Protein AF-A0A966YQ10-F1 (afdb_monomer)

Radius of gyration: 15.79 Å; Cα contacts (8 Å, |Δi|>4): 308; chains: 1; bounding box: 47×27×47 Å

Sequence (190 aa):
MTWVLIVVAAYVVGMFPSAILVARAAGVDITSVGSGNPGAANITRNLGWKRGAWVFVLDAAKGAAAVGAGLTFDGRPLAYFAGAAAVLGHCYPATRGFNGGKGVATGGGAFAVLTPLVFVILVPTWVVISKATKTAALASLVVLCAIPVGVWVTGRKFWEIPVSIGIALLIALRHASNIRRMRSGSELSL

Structure (mmCIF, N/CA/C/O backbone):
data_AF-A0A966YQ10-F1
#
_entry.id   AF-A0A966YQ10-F1
#
loop_
_atom_site.group_PDB
_atom_site.id
_atom_site.type_symbol
_atom_site.label_atom_id
_atom_site.label_alt_id
_atom_site.label_comp_id
_atom_site.label_asym_id
_atom_site.label_entity_id
_atom_site.label_seq_id
_atom_site.pdbx_PDB_ins_code
_atom_site.Cartn_x
_atom_site.Cartn_y
_atom_site.Cartn_z
_atom_site.occupancy
_atom_site.B_iso_or_equiv
_atom_site.auth_seq_id
_atom_site.auth_comp_id
_atom_site.auth_asym_id
_atom_site.auth_atom_id
_atom_site.pdbx_PDB_model_num
ATOM 1 N N . MET A 1 1 ? -26.448 -4.668 6.225 1.00 87.25 1 MET A N 1
ATOM 2 C CA . MET A 1 1 ? -26.368 -4.087 4.863 1.00 87.25 1 MET A CA 1
ATOM 3 C C . MET A 1 1 ? -25.153 -3.171 4.704 1.00 87.25 1 MET A C 1
ATOM 5 O O . MET A 1 1 ? -24.338 -3.427 3.830 1.00 87.25 1 MET A O 1
ATOM 9 N N . THR A 1 2 ? -24.984 -2.159 5.565 1.00 93.69 2 THR A N 1
ATOM 10 C CA . THR A 1 2 ? -23.922 -1.134 5.462 1.00 93.69 2 THR A CA 1
ATOM 11 C C . THR A 1 2 ? -22.509 -1.707 5.366 1.00 93.69 2 THR A C 1
ATOM 13 O O . THR A 1 2 ? -21.769 -1.338 4.464 1.00 93.69 2 THR A O 1
ATOM 16 N N . TRP A 1 3 ? -22.158 -2.669 6.225 1.00 97.19 3 TRP A N 1
ATOM 17 C CA . TRP A 1 3 ? -20.845 -3.324 6.196 1.00 97.19 3 TRP A CA 1
ATOM 18 C C . TRP A 1 3 ? -20.513 -3.930 4.834 1.00 97.19 3 TRP A C 1
ATOM 20 O O . TRP A 1 3 ? -19.452 -3.666 4.280 1.00 97.19 3 TRP A O 1
ATOM 30 N N . VAL A 1 4 ? -21.446 -4.704 4.276 1.00 97.88 4 VAL A N 1
ATOM 31 C CA . VAL A 1 4 ? -21.276 -5.355 2.973 1.00 97.88 4 VAL A CA 1
ATOM 32 C C . VAL A 1 4 ? -21.077 -4.306 1.882 1.00 97.88 4 VAL A C 1
ATOM 34 O O . VAL A 1 4 ? -20.134 -4.413 1.105 1.00 97.88 4 VAL A O 1
ATOM 37 N N . LEU A 1 5 ? -21.909 -3.262 1.862 1.00 98.00 5 LEU A N 1
ATOM 38 C CA . LEU A 1 5 ? -21.815 -2.192 0.868 1.00 98.00 5 LEU A CA 1
ATOM 39 C C . LEU A 1 5 ? -20.467 -1.468 0.930 1.00 98.00 5 LEU A C 1
ATOM 41 O O . LEU A 1 5 ? -19.828 -1.288 -0.103 1.00 98.00 5 LEU A O 1
ATOM 45 N N . ILE A 1 6 ? -20.006 -1.100 2.127 1.00 98.38 6 ILE A N 1
ATOM 46 C CA . ILE A 1 6 ? -18.737 -0.385 2.306 1.00 98.38 6 ILE A CA 1
ATOM 47 C C . ILE A 1 6 ? -17.542 -1.271 1.954 1.00 98.38 6 ILE A C 1
ATOM 49 O O . ILE A 1 6 ? -16.626 -0.813 1.277 1.00 98.38 6 ILE A O 1
ATOM 53 N N . VAL A 1 7 ? -17.552 -2.546 2.347 1.00 98.56 7 VAL A N 1
ATOM 54 C CA . VAL A 1 7 ? -16.475 -3.493 2.019 1.00 98.56 7 VAL A CA 1
ATOM 55 C C . VAL A 1 7 ? -16.404 -3.749 0.511 1.00 98.56 7 VAL A C 1
ATOM 57 O O . VAL A 1 7 ? -15.317 -3.707 -0.068 1.00 98.56 7 VAL A O 1
ATOM 60 N N . VAL A 1 8 ? -17.547 -3.954 -0.151 1.00 98.62 8 VAL A N 1
ATOM 61 C CA . VAL A 1 8 ? -17.606 -4.132 -1.611 1.00 98.62 8 VAL A CA 1
ATOM 62 C C . VAL A 1 8 ? -17.161 -2.858 -2.330 1.00 98.62 8 VAL A C 1
ATOM 64 O O . VAL A 1 8 ? -16.330 -2.926 -3.235 1.00 98.62 8 VAL A O 1
ATOM 67 N N . ALA A 1 9 ? -17.639 -1.687 -1.902 1.00 98.62 9 ALA A N 1
ATOM 68 C CA . ALA A 1 9 ? -17.218 -0.409 -2.466 1.00 98.62 9 ALA A CA 1
ATOM 69 C C . ALA A 1 9 ? -15.710 -0.178 -2.286 1.00 98.62 9 ALA A C 1
ATOM 71 O O . ALA A 1 9 ? -15.033 0.222 -3.230 1.00 98.62 9 ALA A O 1
ATOM 72 N N . ALA A 1 10 ? -15.155 -0.494 -1.114 1.00 98.75 10 ALA A N 1
ATOM 73 C CA . ALA A 1 10 ? -13.725 -0.392 -0.846 1.00 98.75 10 ALA A CA 1
ATOM 74 C C . ALA A 1 10 ? -12.896 -1.312 -1.752 1.00 98.75 10 ALA A C 1
ATOM 76 O O . ALA A 1 10 ? -11.876 -0.880 -2.290 1.00 98.75 10 ALA A O 1
ATOM 77 N N . TYR A 1 11 ? -13.352 -2.548 -1.985 1.00 98.81 11 TYR A N 1
ATOM 78 C CA . TYR A 1 11 ? -12.735 -3.442 -2.964 1.00 98.81 11 TYR A CA 1
ATOM 79 C C . TYR A 1 11 ? -12.750 -2.824 -4.370 1.00 98.81 11 TYR A C 1
ATOM 81 O O . TYR A 1 11 ? -11.701 -2.750 -5.012 1.00 98.81 11 TYR A O 1
ATOM 89 N N . VAL A 1 12 ? -13.896 -2.297 -4.817 1.00 98.69 12 VAL A N 1
ATOM 90 C CA . VAL A 1 12 ? -14.041 -1.626 -6.124 1.00 98.69 12 VAL A CA 1
ATOM 91 C C . VAL A 1 12 ? -13.113 -0.418 -6.257 1.00 98.69 12 VAL A C 1
ATOM 93 O O . VAL A 1 12 ? -12.417 -0.289 -7.264 1.00 98.69 12 VAL A O 1
ATOM 96 N N . VAL A 1 13 ? -13.027 0.426 -5.228 1.00 98.62 13 VAL A N 1
ATOM 97 C CA . VAL A 1 13 ? -12.083 1.553 -5.176 1.00 98.62 13 VAL A CA 1
ATOM 98 C C . VAL A 1 13 ? -10.638 1.053 -5.261 1.00 98.62 13 VAL A C 1
ATOM 100 O O . VAL A 1 13 ? -9.835 1.594 -6.024 1.00 98.62 13 VAL A O 1
ATOM 103 N N . GLY A 1 14 ? -10.306 -0.025 -4.546 1.00 98.50 14 GLY A N 1
ATOM 104 C CA . GLY A 1 14 ? -9.006 -0.691 -4.621 1.00 98.50 14 GLY A CA 1
ATOM 105 C C . GLY A 1 14 ? -8.642 -1.153 -6.035 1.00 98.50 14 GLY A C 1
ATOM 106 O O . GLY A 1 14 ? -7.487 -1.021 -6.450 1.00 98.50 14 GLY A O 1
ATOM 107 N N . MET A 1 15 ? -9.623 -1.624 -6.813 1.00 98.44 15 MET A N 1
ATOM 108 C CA . MET A 1 15 ? -9.417 -2.091 -8.189 1.00 98.44 15 MET A CA 1
ATOM 109 C C . MET A 1 15 ? -9.028 -0.987 -9.179 1.00 98.44 15 MET A C 1
ATOM 111 O O . MET A 1 15 ? -8.561 -1.320 -10.276 1.00 98.44 15 MET A O 1
ATOM 115 N N . PHE A 1 16 ? -9.186 0.294 -8.822 1.00 98.12 16 PHE A N 1
ATOM 116 C CA . PHE A 1 16 ? -8.925 1.417 -9.721 1.00 98.12 16 PHE A CA 1
ATOM 117 C C . PHE A 1 16 ? -7.508 1.337 -10.334 1.00 98.12 16 PHE A C 1
ATOM 119 O O . PHE A 1 16 ? -6.519 1.276 -9.597 1.00 98.12 16 PHE A O 1
ATOM 126 N N . PRO A 1 17 ? -7.351 1.336 -11.668 1.00 97.19 17 PRO A N 1
ATOM 127 C CA . PRO A 1 17 ? -6.089 0.993 -12.328 1.00 97.19 17 PRO A CA 1
ATOM 128 C C . PRO A 1 17 ? -5.155 2.205 -12.541 1.00 97.19 17 PRO A C 1
ATOM 130 O O . PRO A 1 17 ? -4.667 2.435 -13.644 1.00 97.19 17 PRO A O 1
ATOM 133 N N . SER A 1 18 ? -4.869 2.966 -11.481 1.00 97.56 18 SER A N 1
ATOM 134 C CA . SER A 1 18 ? -4.013 4.181 -11.476 1.00 97.56 18 SER A CA 1
ATOM 135 C C . SER A 1 18 ? -2.724 4.056 -12.308 1.00 97.56 18 SER A C 1
ATOM 137 O O . SER A 1 18 ? -2.488 4.871 -13.194 1.00 97.56 18 SER A O 1
ATOM 139 N N . ALA A 1 19 ? -1.901 3.030 -12.063 1.00 97.38 19 ALA A N 1
ATOM 140 C CA . ALA A 1 19 ? -0.630 2.833 -12.764 1.00 97.38 19 ALA A CA 1
ATOM 141 C C . ALA A 1 19 ? -0.815 2.595 -14.270 1.00 97.38 19 ALA A C 1
ATOM 143 O O . ALA A 1 19 ? -0.048 3.113 -15.076 1.00 97.38 19 ALA A O 1
ATOM 144 N N . ILE A 1 20 ? -1.845 1.834 -14.646 1.00 97.50 20 ILE A N 1
ATOM 145 C CA . ILE A 1 20 ? -2.150 1.531 -16.048 1.00 97.50 20 ILE A CA 1
ATOM 146 C C . ILE A 1 20 ? -2.623 2.800 -16.755 1.00 97.50 20 ILE A C 1
ATOM 148 O O . ILE A 1 20 ? -2.166 3.072 -17.858 1.00 97.50 20 ILE A O 1
ATOM 152 N N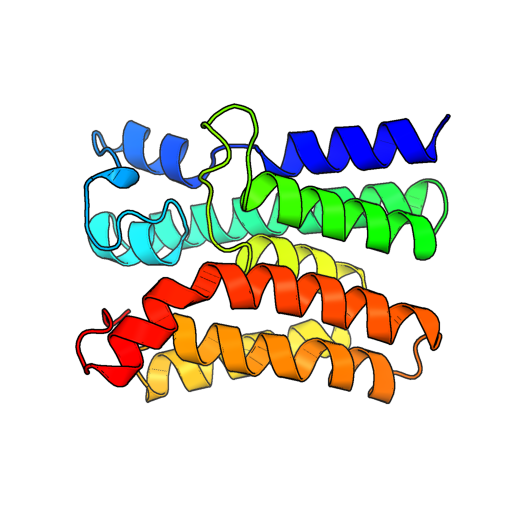 . LEU A 1 21 ? -3.488 3.597 -16.120 1.00 97.75 21 LEU A N 1
ATOM 153 C CA . LEU A 1 21 ? -3.959 4.863 -16.687 1.00 97.75 21 LEU A CA 1
ATOM 154 C C . LEU A 1 21 ? -2.800 5.843 -16.906 1.00 97.75 21 LEU A C 1
ATOM 156 O O . LEU A 1 21 ? -2.652 6.382 -17.999 1.00 97.75 21 LEU A O 1
ATOM 160 N N . VAL A 1 22 ? -1.936 6.014 -15.899 1.00 97.88 22 VAL A N 1
ATOM 161 C CA . VAL A 1 22 ? -0.763 6.897 -15.996 1.00 97.88 22 VAL A CA 1
ATOM 162 C C . VAL A 1 22 ? 0.223 6.418 -17.065 1.00 97.88 22 VAL A C 1
ATOM 164 O O . VAL A 1 22 ? 0.778 7.242 -17.789 1.00 97.88 22 VAL A O 1
ATOM 167 N N . ALA A 1 23 ? 0.440 5.107 -17.193 1.00 97.56 23 ALA A N 1
ATOM 168 C CA . ALA A 1 23 ? 1.343 4.559 -18.200 1.00 97.56 23 ALA A CA 1
ATOM 169 C C . ALA A 1 23 ? 0.781 4.648 -19.622 1.00 97.56 23 ALA A C 1
ATOM 171 O O . ALA A 1 23 ? 1.489 5.080 -20.531 1.00 97.56 23 ALA A O 1
ATOM 172 N N . ARG A 1 24 ? -0.505 4.329 -19.806 1.00 96.81 24 ARG A N 1
ATOM 173 C CA . ARG A 1 24 ? -1.182 4.436 -21.106 1.00 96.81 24 ARG A CA 1
ATOM 174 C C . ARG A 1 24 ? -1.233 5.872 -21.610 1.00 96.81 24 ARG A C 1
ATOM 176 O O . ARG A 1 24 ? -1.028 6.090 -22.796 1.00 96.81 24 ARG A O 1
ATOM 183 N N . ALA A 1 25 ? -1.415 6.849 -20.721 1.00 97.00 25 ALA A N 1
ATOM 184 C CA . ALA A 1 25 ? -1.321 8.267 -21.075 1.00 97.00 25 ALA A CA 1
ATOM 185 C C . ALA A 1 25 ? 0.079 8.674 -21.583 1.00 97.00 25 ALA A C 1
ATOM 187 O O . ALA A 1 25 ? 0.222 9.696 -22.244 1.00 97.00 25 ALA A O 1
ATOM 188 N N . ALA A 1 26 ? 1.110 7.877 -21.287 1.00 96.00 26 ALA A N 1
ATOM 189 C CA . ALA A 1 26 ? 2.463 8.030 -21.814 1.00 96.00 26 ALA A CA 1
ATOM 190 C C . ALA A 1 26 ? 2.775 7.061 -22.976 1.00 96.00 26 ALA A C 1
ATOM 192 O O . ALA A 1 26 ? 3.936 6.933 -23.350 1.00 96.00 26 ALA A O 1
ATOM 193 N N . GLY A 1 27 ? 1.773 6.364 -23.528 1.00 97.00 27 GLY A N 1
ATOM 194 C CA . GLY A 1 27 ? 1.940 5.421 -24.638 1.00 97.00 27 GLY A CA 1
ATOM 195 C C . GLY A 1 27 ? 2.590 4.085 -24.263 1.00 97.00 27 GLY A C 1
ATOM 196 O O . GLY A 1 27 ? 3.046 3.370 -25.148 1.00 97.00 27 GLY A O 1
ATOM 197 N N . VAL A 1 28 ? 2.653 3.736 -22.972 1.00 97.31 28 VAL A N 1
ATOM 198 C CA . VAL A 1 28 ? 3.347 2.532 -22.485 1.00 97.31 28 VAL A CA 1
ATOM 199 C C . VAL A 1 28 ? 2.381 1.577 -21.792 1.00 97.31 28 VAL A C 1
ATOM 201 O O . VAL A 1 28 ? 1.602 1.969 -20.921 1.00 97.31 28 VAL A O 1
ATOM 204 N N . ASP A 1 29 ? 2.479 0.291 -22.121 1.00 97.12 29 ASP A N 1
ATOM 205 C CA . ASP A 1 29 ? 1.903 -0.767 -21.296 1.00 97.12 29 ASP A CA 1
ATOM 206 C C . ASP A 1 29 ? 2.853 -1.090 -20.135 1.00 97.12 29 ASP A C 1
ATOM 208 O O . ASP A 1 29 ? 3.903 -1.704 -20.305 1.00 97.12 29 ASP A O 1
ATOM 212 N N . ILE A 1 30 ? 2.488 -0.676 -18.919 1.00 97.06 30 ILE A N 1
ATOM 213 C CA . ILE A 1 30 ? 3.335 -0.900 -17.738 1.00 97.06 30 ILE A CA 1
ATOM 214 C C . ILE A 1 30 ? 3.494 -2.381 -17.375 1.00 97.06 30 ILE A C 1
ATOM 216 O O . ILE A 1 30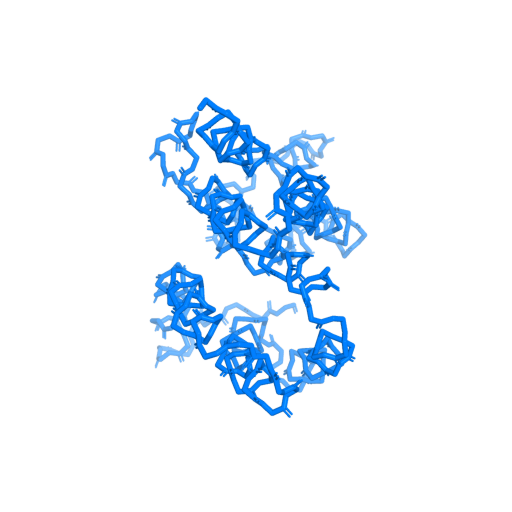 ? 4.404 -2.730 -16.620 1.00 97.06 30 ILE A O 1
ATOM 220 N N . THR A 1 31 ? 2.605 -3.247 -17.865 1.00 96.00 31 THR A N 1
ATOM 221 C CA . THR A 1 31 ? 2.645 -4.682 -17.569 1.00 96.00 31 THR A CA 1
ATOM 222 C C . THR A 1 31 ? 3.641 -5.442 -18.442 1.00 96.00 31 THR A C 1
ATOM 224 O O . THR A 1 31 ? 4.047 -6.538 -18.063 1.00 96.00 31 THR A O 1
ATOM 227 N N . SER A 1 32 ? 4.117 -4.839 -19.539 1.00 96.06 32 SER A N 1
ATOM 228 C CA . SER A 1 32 ? 5.116 -5.431 -20.437 1.00 96.06 32 SER A CA 1
ATOM 229 C C . SER A 1 32 ? 6.550 -4.937 -20.204 1.00 96.06 32 SER A C 1
ATOM 231 O O . SER A 1 32 ? 7.477 -5.462 -20.815 1.00 96.06 32 SER A O 1
ATOM 233 N N . VAL A 1 33 ? 6.765 -3.956 -19.316 1.00 95.69 33 VAL A N 1
ATOM 234 C CA . VAL A 1 33 ? 8.081 -3.323 -19.101 1.00 95.69 33 VAL A CA 1
ATOM 235 C C . VAL A 1 33 ? 8.579 -3.419 -17.658 1.00 95.69 33 VAL A C 1
ATOM 237 O O . VAL A 1 33 ? 7.809 -3.484 -16.690 1.00 95.69 33 VAL A O 1
ATOM 240 N N . GLY A 1 34 ? 9.905 -3.390 -17.496 1.00 92.56 34 GLY A N 1
ATOM 241 C CA . GLY A 1 34 ? 10.580 -3.461 -16.202 1.00 92.56 34 GLY A CA 1
ATOM 242 C C . GLY A 1 34 ? 10.210 -4.723 -15.421 1.00 92.56 34 GLY A C 1
ATOM 243 O O . GLY A 1 34 ? 10.452 -5.841 -15.856 1.00 92.56 34 GLY A O 1
ATOM 244 N N . SER A 1 35 ? 9.611 -4.544 -14.244 1.00 91.88 35 SER A N 1
ATOM 245 C CA . SER A 1 35 ? 9.161 -5.666 -13.405 1.00 91.88 35 SER A CA 1
ATOM 246 C C . SER A 1 35 ? 7.829 -6.295 -13.835 1.00 91.88 35 SER A C 1
ATOM 248 O O . SER A 1 35 ? 7.396 -7.250 -13.191 1.00 91.88 35 SER A O 1
ATOM 250 N N . GLY A 1 36 ? 7.125 -5.703 -14.809 1.00 93.94 36 GLY A N 1
ATOM 251 C CA . GLY A 1 36 ? 5.750 -6.056 -15.194 1.00 93.94 36 GLY A CA 1
ATOM 252 C C . GLY A 1 36 ? 4.678 -5.731 -14.141 1.00 93.94 36 GLY A C 1
ATOM 253 O O . GLY A 1 36 ? 3.485 -5.898 -14.377 1.00 93.94 36 GLY A O 1
ATOM 254 N N . ASN A 1 37 ? 5.066 -5.247 -12.955 1.00 95.50 37 ASN A N 1
ATOM 255 C CA . ASN A 1 37 ? 4.127 -4.933 -11.883 1.00 95.50 37 ASN A CA 1
ATOM 256 C C . ASN A 1 37 ? 3.491 -3.542 -12.085 1.00 95.50 37 ASN A C 1
ATOM 258 O O . ASN A 1 37 ? 4.228 -2.550 -12.117 1.00 95.50 37 ASN A O 1
ATOM 262 N N . PRO A 1 38 ? 2.150 -3.410 -12.085 1.00 95.38 38 PRO A N 1
ATOM 263 C CA . PRO A 1 38 ? 1.462 -2.132 -12.271 1.00 95.38 38 PRO A CA 1
ATOM 264 C C . PRO A 1 38 ? 1.434 -1.319 -10.965 1.00 95.38 38 PRO A C 1
ATOM 266 O O . PRO A 1 38 ? 0.389 -1.136 -10.349 1.00 95.38 38 PRO A O 1
ATOM 269 N N . GLY A 1 39 ? 2.598 -0.856 -10.507 1.00 94.75 39 GLY A N 1
ATOM 270 C CA . GLY A 1 39 ? 2.727 -0.056 -9.286 1.00 94.75 39 GLY A CA 1
ATOM 271 C C . GLY A 1 39 ? 3.755 1.062 -9.415 1.00 94.75 39 GLY A C 1
ATOM 272 O O . GLY A 1 39 ? 4.592 1.049 -10.320 1.00 94.75 39 GLY A O 1
ATOM 273 N N . ALA A 1 40 ? 3.716 2.001 -8.468 1.00 95.81 40 ALA A N 1
ATOM 274 C CA . ALA A 1 40 ? 4.520 3.226 -8.474 1.00 95.81 40 ALA A CA 1
ATOM 275 C C . ALA A 1 40 ? 6.013 2.997 -8.756 1.00 95.81 40 ALA A C 1
ATOM 277 O O . ALA A 1 40 ? 6.589 3.685 -9.588 1.00 95.81 40 ALA A O 1
ATOM 278 N N . ALA A 1 41 ? 6.635 1.985 -8.144 1.00 94.25 41 ALA A N 1
ATOM 279 C CA . ALA A 1 41 ? 8.057 1.717 -8.353 1.00 94.25 41 ALA A CA 1
ATOM 280 C C . ALA A 1 41 ? 8.394 1.285 -9.796 1.00 94.25 41 ALA A C 1
ATOM 282 O O . ALA A 1 41 ? 9.489 1.563 -10.271 1.00 94.25 41 ALA A O 1
ATOM 283 N N . ASN A 1 42 ? 7.494 0.593 -10.507 1.00 96.25 42 ASN A N 1
ATOM 284 C CA . ASN A 1 42 ? 7.726 0.254 -11.918 1.00 96.25 42 ASN A CA 1
ATOM 285 C C . ASN A 1 42 ? 7.531 1.487 -12.809 1.00 96.25 42 ASN A C 1
ATOM 287 O O . ASN A 1 42 ? 8.288 1.697 -13.751 1.00 96.25 42 ASN A O 1
ATOM 291 N N . ILE A 1 43 ? 6.553 2.330 -12.467 1.00 97.62 43 ILE A N 1
ATOM 292 C CA . ILE A 1 43 ? 6.298 3.603 -13.149 1.00 97.62 43 ILE A CA 1
ATOM 293 C C . ILE A 1 43 ? 7.494 4.545 -12.987 1.00 97.62 43 ILE A C 1
ATOM 295 O O . ILE A 1 43 ? 7.933 5.117 -13.974 1.00 97.62 43 ILE A O 1
ATOM 299 N N . THR A 1 44 ? 8.063 4.668 -11.783 1.00 95.81 44 THR A N 1
ATOM 300 C CA . THR A 1 44 ? 9.261 5.485 -11.535 1.00 95.81 44 THR A CA 1
ATOM 301 C C . THR A 1 44 ? 10.416 5.073 -12.442 1.00 95.81 44 THR A C 1
ATOM 303 O O . THR A 1 44 ? 11.002 5.935 -13.090 1.00 95.81 44 THR A O 1
ATOM 306 N N . ARG A 1 45 ? 10.697 3.765 -12.528 1.00 94.12 45 ARG A N 1
ATOM 307 C CA . ARG A 1 45 ? 11.805 3.224 -13.330 1.00 94.12 45 ARG A CA 1
ATOM 308 C C . ARG A 1 45 ? 11.645 3.475 -14.826 1.00 94.12 45 ARG A C 1
ATOM 310 O O . ARG A 1 45 ? 12.619 3.793 -15.489 1.00 94.12 45 ARG A O 1
ATOM 317 N N . ASN A 1 46 ? 10.431 3.317 -15.354 1.00 96.69 46 ASN A N 1
ATOM 318 C CA . ASN A 1 46 ? 10.206 3.343 -16.804 1.00 96.69 46 ASN A CA 1
ATOM 319 C C . ASN A 1 46 ? 9.729 4.705 -17.323 1.00 96.69 46 ASN A C 1
ATOM 321 O O . ASN A 1 46 ? 9.985 5.047 -18.469 1.00 96.69 46 ASN A O 1
ATOM 325 N N . LEU A 1 47 ? 9.014 5.479 -16.504 1.00 96.88 47 LEU A N 1
ATOM 326 C CA . LEU A 1 47 ? 8.315 6.700 -16.923 1.00 96.88 47 LEU A CA 1
ATOM 327 C C . LEU A 1 47 ? 8.681 7.934 -16.080 1.00 96.88 47 LEU A C 1
ATOM 329 O O . LEU A 1 47 ? 8.112 9.012 -16.294 1.00 96.88 47 LEU A O 1
ATOM 333 N N . GLY A 1 48 ? 9.615 7.792 -15.136 1.00 96.62 48 GLY A N 1
ATOM 334 C CA . GLY A 1 48 ? 10.159 8.871 -14.316 1.00 96.62 48 GLY A CA 1
ATOM 335 C C . GLY A 1 48 ? 9.454 9.081 -12.972 1.00 96.62 48 GLY A C 1
ATOM 336 O O . GLY A 1 48 ? 8.275 8.767 -12.774 1.00 96.62 48 GLY A O 1
ATOM 337 N N . TRP A 1 49 ? 10.192 9.673 -12.029 1.00 94.88 49 TRP A N 1
ATOM 338 C CA . TRP A 1 49 ? 9.787 9.800 -10.624 1.00 94.88 49 TRP A CA 1
ATOM 339 C C . TRP A 1 49 ? 8.497 10.598 -10.407 1.00 94.88 49 TRP A C 1
ATOM 341 O O . TRP A 1 49 ? 7.715 10.242 -9.531 1.00 94.88 49 TRP A O 1
ATOM 351 N N . LYS A 1 50 ? 8.228 11.633 -11.219 1.00 97.19 50 LYS A N 1
ATOM 352 C CA . LYS A 1 50 ? 7.007 12.451 -11.096 1.00 97.19 50 LYS A CA 1
ATOM 353 C C . LYS A 1 50 ? 5.747 11.610 -11.313 1.00 97.19 50 LYS A C 1
ATOM 355 O O . LYS A 1 50 ? 4.805 11.684 -10.531 1.00 97.19 50 LYS A O 1
ATOM 360 N N . ARG A 1 51 ? 5.741 10.766 -12.352 1.00 97.69 51 ARG A N 1
ATOM 361 C CA . ARG A 1 51 ? 4.622 9.853 -12.640 1.00 97.69 51 ARG A CA 1
ATOM 362 C C . ARG A 1 51 ? 4.515 8.758 -11.583 1.00 97.69 51 ARG A C 1
ATOM 364 O O . ARG A 1 51 ? 3.411 8.414 -11.172 1.00 97.69 51 ARG A O 1
ATOM 371 N N . GLY A 1 52 ? 5.652 8.254 -11.104 1.00 97.12 52 GLY A N 1
ATOM 372 C CA . GLY A 1 52 ? 5.687 7.295 -10.003 1.00 97.12 52 GLY A CA 1
ATOM 373 C C . GLY A 1 52 ? 5.069 7.849 -8.719 1.00 97.12 52 GLY A C 1
ATOM 374 O O . GLY A 1 52 ? 4.258 7.170 -8.092 1.00 97.12 52 GLY A O 1
ATOM 375 N N . ALA A 1 53 ? 5.379 9.102 -8.375 1.00 96.44 53 ALA A N 1
ATOM 376 C CA . ALA A 1 53 ? 4.799 9.802 -7.233 1.00 96.44 53 ALA A CA 1
ATOM 377 C C . ALA A 1 53 ? 3.278 9.972 -7.374 1.00 96.44 53 ALA A C 1
ATOM 379 O O . ALA A 1 53 ? 2.548 9.671 -6.434 1.00 96.44 53 ALA A O 1
ATOM 380 N N . TRP A 1 54 ? 2.783 10.355 -8.556 1.00 97.44 54 TRP A N 1
ATOM 381 C CA . TRP A 1 54 ? 1.339 10.424 -8.812 1.00 97.44 54 TRP A CA 1
ATOM 382 C C . TRP A 1 54 ? 0.639 9.082 -8.607 1.00 97.44 54 TRP A C 1
ATOM 384 O O . TRP A 1 54 ? -0.375 9.014 -7.917 1.00 97.44 54 TRP A O 1
ATOM 394 N N . VAL A 1 55 ? 1.196 7.998 -9.151 1.00 98.06 55 VAL A N 1
ATOM 395 C CA . VAL A 1 55 ? 0.637 6.651 -8.959 1.00 98.06 55 VAL A CA 1
ATOM 396 C C . VAL A 1 55 ? 0.655 6.254 -7.486 1.00 98.06 55 VAL A C 1
ATOM 398 O O . VAL A 1 55 ? -0.333 5.710 -7.001 1.00 98.06 55 VAL A O 1
ATOM 401 N N . PHE A 1 56 ? 1.732 6.567 -6.762 1.00 97.19 56 PHE A N 1
ATOM 402 C CA . PHE A 1 56 ? 1.827 6.311 -5.326 1.00 97.19 56 PHE A CA 1
ATOM 403 C C . PHE A 1 56 ? 0.728 7.039 -4.543 1.00 97.19 56 PHE A C 1
ATOM 405 O O . PHE A 1 56 ? 0.038 6.409 -3.745 1.00 97.19 56 PHE A O 1
ATOM 412 N N . VAL A 1 57 ? 0.530 8.335 -4.804 1.00 97.94 57 VAL A N 1
ATOM 413 C CA . VAL A 1 57 ? -0.509 9.147 -4.151 1.00 97.94 57 VAL A CA 1
ATOM 414 C C . VAL A 1 57 ? -1.899 8.603 -4.466 1.00 97.94 57 VAL A C 1
ATOM 416 O O . VAL A 1 57 ? -2.690 8.403 -3.550 1.00 97.94 57 VAL A O 1
ATOM 419 N N . LEU A 1 58 ? -2.190 8.293 -5.732 1.00 98.25 58 LEU A N 1
ATOM 420 C CA . LEU A 1 58 ? -3.479 7.724 -6.132 1.00 98.25 58 LEU A CA 1
ATOM 421 C C . LEU A 1 58 ? -3.725 6.350 -5.496 1.00 98.25 58 LEU A C 1
ATOM 423 O O . LEU A 1 58 ? -4.842 6.051 -5.085 1.00 98.25 58 LEU A O 1
ATOM 427 N N . ASP A 1 59 ? -2.702 5.502 -5.401 1.00 98.50 59 ASP A N 1
ATOM 428 C CA . ASP A 1 59 ? -2.816 4.195 -4.752 1.00 98.50 59 ASP A CA 1
ATOM 429 C C . ASP A 1 59 ? -3.026 4.306 -3.244 1.00 98.50 59 ASP A C 1
ATOM 431 O O . ASP A 1 59 ? -3.839 3.556 -2.697 1.00 98.50 59 ASP A O 1
ATOM 435 N N . ALA A 1 60 ? -2.333 5.236 -2.585 1.00 98.50 60 ALA A N 1
ATOM 436 C CA . ALA A 1 60 ? -2.518 5.530 -1.169 1.00 98.50 60 ALA A CA 1
ATOM 437 C C . ALA A 1 60 ? -3.906 6.119 -0.891 1.00 98.50 60 ALA A C 1
ATOM 439 O O . ALA A 1 60 ? -4.576 5.688 0.047 1.00 98.50 60 ALA A O 1
ATOM 440 N N . ALA A 1 61 ? -4.383 7.025 -1.748 1.00 98.62 61 ALA A N 1
ATOM 441 C CA . ALA A 1 61 ? -5.697 7.645 -1.621 1.00 98.62 61 ALA A CA 1
ATOM 442 C C . ALA A 1 61 ? -6.833 6.612 -1.596 1.00 98.62 61 ALA A C 1
ATOM 444 O O . ALA A 1 61 ? -7.766 6.769 -0.820 1.00 98.62 61 ALA A O 1
ATOM 445 N N . LYS A 1 62 ? -6.737 5.513 -2.359 1.00 98.50 62 LYS A N 1
ATOM 446 C CA . LYS A 1 62 ? -7.729 4.417 -2.320 1.00 98.50 62 LYS A CA 1
ATOM 447 C C . LYS A 1 62 ? -7.850 3.797 -0.932 1.00 98.50 62 LYS A C 1
ATOM 449 O O . LYS A 1 62 ? -8.953 3.599 -0.436 1.00 98.50 62 LYS A O 1
ATOM 454 N N . GLY A 1 63 ? -6.709 3.486 -0.314 1.00 98.69 63 GLY A N 1
ATOM 455 C CA . GLY A 1 63 ? -6.669 2.883 1.016 1.00 98.69 63 GLY A CA 1
ATOM 456 C C . GLY A 1 63 ? -7.148 3.852 2.090 1.00 98.69 63 GLY A C 1
ATOM 457 O O . GLY A 1 63 ? -7.960 3.481 2.933 1.00 98.69 63 GLY A O 1
ATOM 458 N N . ALA A 1 64 ? -6.704 5.108 2.010 1.00 98.75 64 ALA A N 1
ATOM 459 C CA . ALA A 1 64 ? -7.142 6.168 2.911 1.00 98.75 64 ALA A CA 1
ATOM 460 C C . ALA A 1 64 ? -8.656 6.417 2.805 1.00 98.75 64 ALA A C 1
ATOM 462 O O . ALA A 1 64 ? -9.333 6.482 3.826 1.00 98.75 64 ALA A O 1
ATOM 463 N N . ALA A 1 65 ? -9.201 6.488 1.586 1.00 98.69 65 ALA A N 1
ATOM 464 C CA . ALA A 1 65 ? -10.629 6.677 1.346 1.00 98.69 65 ALA A CA 1
ATOM 465 C C . ALA A 1 65 ? -11.462 5.496 1.865 1.00 98.69 65 ALA A C 1
ATOM 467 O O . ALA A 1 65 ? -12.484 5.711 2.510 1.00 98.69 65 ALA A O 1
ATOM 468 N N . ALA A 1 66 ? -11.013 4.256 1.643 1.00 98.69 66 ALA A N 1
ATOM 469 C CA . ALA A 1 66 ? -11.694 3.066 2.147 1.00 98.69 66 ALA A CA 1
ATOM 470 C C . ALA A 1 66 ? -11.749 3.030 3.682 1.00 98.69 66 ALA A C 1
ATOM 472 O O . ALA A 1 66 ? -12.813 2.822 4.264 1.00 98.69 66 ALA A O 1
ATOM 473 N N . VAL A 1 67 ? -10.614 3.279 4.342 1.00 98.62 67 VAL A N 1
ATOM 474 C CA . VAL A 1 67 ? -10.552 3.368 5.808 1.00 98.62 67 VAL A CA 1
ATOM 475 C C . VAL A 1 67 ? -11.399 4.530 6.317 1.00 98.62 67 VAL A C 1
ATOM 477 O O . VAL A 1 67 ? -12.156 4.348 7.266 1.00 98.62 67 VAL A O 1
ATOM 480 N N . GLY A 1 68 ? -11.298 5.704 5.689 1.00 98.56 68 GLY A N 1
ATOM 481 C CA . GLY A 1 68 ? -12.075 6.888 6.048 1.00 98.56 68 GLY A CA 1
ATOM 482 C C . GLY A 1 68 ? -13.575 6.616 6.003 1.00 98.56 68 GLY A C 1
ATOM 483 O O . GLY A 1 68 ? -14.263 6.871 6.984 1.00 98.56 68 GLY A O 1
ATOM 484 N N . ALA A 1 69 ? -14.059 5.990 4.927 1.00 98.31 69 ALA A N 1
ATOM 485 C CA . ALA A 1 69 ? -15.452 5.569 4.825 1.00 98.31 69 ALA A CA 1
ATOM 486 C C . ALA A 1 69 ? -15.839 4.616 5.966 1.00 98.31 69 ALA A C 1
ATOM 488 O O . ALA A 1 69 ? -16.838 4.842 6.645 1.00 98.31 69 ALA A O 1
ATOM 489 N N . GLY A 1 70 ? -15.036 3.585 6.241 1.00 98.44 70 GLY A N 1
ATOM 490 C CA . GLY A 1 70 ? -15.335 2.666 7.339 1.00 98.44 70 GLY A CA 1
ATOM 491 C C . GLY A 1 70 ? -15.381 3.353 8.709 1.00 98.44 70 GLY A C 1
ATOM 492 O O . GLY A 1 70 ? -16.291 3.074 9.488 1.00 98.44 70 GLY A O 1
ATOM 493 N N . LEU A 1 71 ? -14.475 4.305 8.968 1.00 98.38 71 LEU A N 1
ATOM 494 C CA . LEU A 1 71 ? -14.483 5.112 10.192 1.00 98.38 71 LEU A CA 1
ATOM 495 C C . LEU A 1 71 ? -15.756 5.953 10.315 1.00 98.38 71 LEU A C 1
ATOM 497 O O . LEU A 1 71 ? -16.319 6.020 11.404 1.00 98.38 71 LEU A O 1
ATOM 501 N N . THR A 1 72 ? -16.207 6.566 9.220 1.00 98.06 72 THR A N 1
ATOM 502 C CA . THR A 1 72 ? -17.419 7.393 9.197 1.00 98.06 72 THR A CA 1
ATOM 503 C C . THR A 1 72 ? -18.687 6.580 9.458 1.00 98.06 72 THR A C 1
ATOM 505 O O . THR A 1 72 ? -19.578 7.072 10.142 1.00 98.06 72 THR A O 1
ATOM 508 N N . PHE A 1 73 ? -18.784 5.356 8.928 1.00 97.56 73 PHE A N 1
ATOM 509 C CA . PHE A 1 73 ? -20.025 4.575 8.996 1.00 97.56 73 PHE A CA 1
ATOM 510 C C . PHE A 1 73 ? -20.152 3.669 10.225 1.00 97.56 73 PHE A C 1
ATOM 512 O O . PHE A 1 73 ? -21.273 3.475 10.684 1.00 97.56 73 PHE A O 1
ATOM 519 N N . ASP A 1 74 ? -19.060 3.089 10.738 1.00 96.81 74 ASP A N 1
ATOM 520 C CA . ASP A 1 74 ? -19.123 2.194 11.912 1.00 96.81 74 ASP A CA 1
ATOM 521 C C . ASP A 1 74 ? -17.798 2.106 12.700 1.00 96.81 74 ASP A C 1
ATOM 523 O O . ASP A 1 74 ? -17.494 1.139 13.403 1.00 96.81 74 ASP A O 1
ATOM 527 N N . GLY A 1 75 ? -16.944 3.122 12.562 1.00 97.25 75 GLY A N 1
ATOM 528 C CA . GLY A 1 75 ? -15.691 3.211 13.299 1.00 97.25 75 GLY A CA 1
ATOM 529 C C . GLY A 1 75 ? -14.617 2.204 12.866 1.00 97.25 75 GLY A C 1
ATOM 530 O O . GLY A 1 75 ? -14.517 1.771 11.716 1.00 97.25 75 GLY A O 1
ATOM 531 N N . ARG A 1 76 ? -13.714 1.885 13.804 1.00 97.50 76 ARG A N 1
ATOM 532 C CA . ARG A 1 76 ? -12.465 1.159 13.505 1.00 97.50 76 ARG A CA 1
ATOM 533 C C . ARG A 1 76 ? -12.678 -0.247 12.934 1.00 97.50 76 ARG A C 1
ATOM 535 O O . ARG A 1 76 ? -11.950 -0.567 11.999 1.00 97.50 76 ARG A O 1
ATOM 542 N N . PRO A 1 77 ? -13.605 -1.091 13.434 1.00 97.69 77 PRO A N 1
ATOM 543 C CA . PRO A 1 77 ? -13.789 -2.433 12.885 1.00 97.69 77 PRO A CA 1
ATOM 544 C C . PRO A 1 77 ? -14.059 -2.400 11.380 1.00 97.69 77 PRO A C 1
ATOM 546 O O . PRO A 1 77 ? -13.269 -2.943 10.608 1.00 97.69 77 PRO A O 1
ATOM 549 N N . LEU A 1 78 ? -15.084 -1.662 10.945 1.00 98.38 78 LEU A N 1
ATOM 550 C CA . LEU A 1 78 ? -15.401 -1.524 9.526 1.00 98.38 78 LEU A CA 1
ATOM 551 C C . LEU A 1 78 ? -14.256 -0.874 8.736 1.00 98.38 78 LEU A C 1
ATOM 553 O O . LEU A 1 78 ? -13.976 -1.297 7.618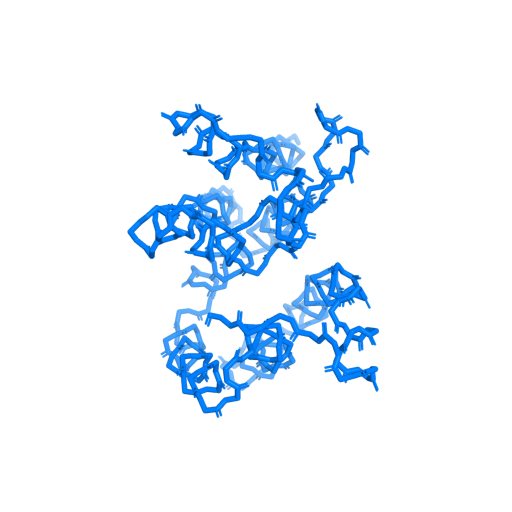 1.00 98.38 78 LEU A O 1
ATOM 557 N N . ALA A 1 79 ? -13.545 0.096 9.317 1.00 98.56 79 ALA A N 1
ATOM 558 C CA . ALA A 1 79 ? -12.379 0.715 8.688 1.00 98.56 79 ALA A CA 1
ATOM 559 C C . ALA A 1 79 ? -11.256 -0.286 8.371 1.00 98.56 79 ALA A C 1
ATOM 561 O O . ALA A 1 79 ? -10.676 -0.236 7.287 1.00 98.56 79 ALA A O 1
ATOM 562 N N . TYR A 1 80 ? -10.977 -1.229 9.275 1.00 98.38 80 TYR A N 1
ATOM 563 C CA . TYR A 1 80 ? -10.002 -2.295 9.041 1.00 98.38 80 TYR A CA 1
ATOM 564 C C . TYR A 1 80 ? -10.445 -3.245 7.921 1.00 98.38 80 TYR A C 1
ATOM 566 O O . TYR A 1 80 ? -9.645 -3.556 7.036 1.00 98.38 80 TYR A O 1
ATOM 574 N N . PHE A 1 81 ? -11.716 -3.662 7.908 1.00 98.19 81 PHE A N 1
ATOM 575 C CA . PHE A 1 81 ? -12.256 -4.511 6.838 1.00 98.19 81 PHE A CA 1
ATOM 576 C C . PHE A 1 81 ? -12.276 -3.795 5.482 1.00 98.19 81 PHE A C 1
ATOM 578 O O . PHE A 1 81 ? -11.892 -4.384 4.472 1.00 98.19 81 PHE A O 1
ATOM 585 N N . ALA A 1 82 ? -12.652 -2.516 5.449 1.00 98.75 82 ALA A N 1
ATOM 586 C CA . ALA A 1 82 ? -12.624 -1.698 4.240 1.00 98.75 82 ALA A CA 1
ATOM 587 C C . ALA A 1 82 ? -11.187 -1.491 3.729 1.00 98.75 82 ALA A C 1
ATOM 589 O O . ALA A 1 82 ? -10.919 -1.671 2.542 1.00 98.75 82 ALA A O 1
ATOM 590 N N . GLY A 1 83 ? -10.234 -1.190 4.617 1.00 98.69 83 GLY A N 1
ATOM 591 C CA . GLY A 1 83 ? -8.816 -1.086 4.267 1.00 98.69 83 GLY A CA 1
ATOM 592 C C . GLY A 1 83 ? -8.259 -2.392 3.692 1.00 98.69 83 GLY A C 1
ATOM 593 O O . GLY A 1 83 ? -7.616 -2.379 2.640 1.00 98.69 83 GLY A O 1
ATOM 594 N N . ALA A 1 84 ? -8.563 -3.530 4.324 1.00 98.62 84 ALA A N 1
ATOM 595 C CA . ALA A 1 84 ? -8.189 -4.850 3.819 1.00 98.62 84 ALA A CA 1
ATOM 596 C C . ALA A 1 84 ? -8.803 -5.130 2.437 1.00 98.62 84 ALA A C 1
ATOM 598 O O . ALA A 1 84 ? -8.101 -5.589 1.537 1.00 98.62 84 ALA A O 1
ATOM 599 N N . ALA A 1 85 ? -10.080 -4.794 2.239 1.00 98.75 85 ALA A N 1
ATOM 600 C CA . ALA A 1 85 ? -10.769 -4.953 0.962 1.00 98.75 85 ALA A CA 1
ATOM 601 C C . ALA A 1 85 ? -10.155 -4.086 -0.147 1.00 98.75 85 ALA A C 1
ATOM 603 O O . ALA A 1 85 ? -9.953 -4.573 -1.257 1.00 98.75 85 ALA A O 1
ATOM 604 N N . ALA A 1 86 ? -9.776 -2.839 0.147 1.00 98.88 86 ALA A N 1
ATOM 605 C CA . ALA A 1 86 ? -9.095 -1.971 -0.812 1.00 98.88 86 ALA A CA 1
ATOM 606 C C . ALA A 1 86 ? -7.707 -2.503 -1.202 1.00 98.88 86 ALA A C 1
ATOM 608 O O . ALA A 1 86 ? -7.354 -2.510 -2.384 1.00 98.88 86 ALA A O 1
ATOM 609 N N . VAL A 1 87 ? -6.927 -3.002 -0.235 1.00 98.81 87 VAL A N 1
ATOM 610 C CA . VAL A 1 87 ? -5.641 -3.666 -0.518 1.00 98.81 87 VAL A CA 1
ATOM 611 C C . VAL A 1 87 ? -5.863 -4.922 -1.361 1.00 98.81 87 VAL A C 1
ATOM 613 O O . 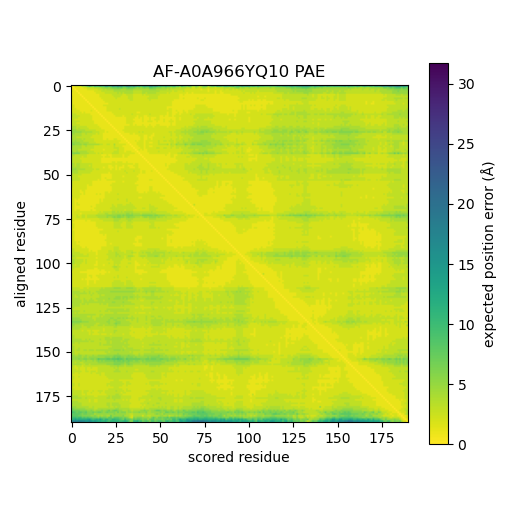VAL A 1 87 ? -5.148 -5.133 -2.342 1.00 98.81 87 VAL A O 1
ATOM 616 N N . LEU A 1 88 ? -6.880 -5.724 -1.039 1.00 98.75 88 LEU A N 1
ATOM 617 C CA . LEU A 1 88 ? -7.240 -6.909 -1.810 1.00 98.75 88 LEU A CA 1
ATOM 618 C C . LEU A 1 88 ? -7.637 -6.546 -3.246 1.00 98.75 88 LEU A C 1
ATOM 620 O O . LEU A 1 88 ? -7.132 -7.169 -4.172 1.00 98.75 88 LEU A O 1
ATOM 624 N N . GLY A 1 89 ? -8.451 -5.510 -3.450 1.00 98.62 89 GLY A N 1
ATOM 625 C CA . GLY A 1 89 ? -8.835 -5.018 -4.778 1.00 98.62 89 GLY A CA 1
ATOM 626 C C . GLY A 1 89 ? -7.657 -4.484 -5.586 1.00 98.62 89 GLY A C 1
ATOM 627 O O . GLY A 1 89 ? -7.581 -4.708 -6.793 1.00 98.62 89 GLY A O 1
ATOM 628 N N . HIS A 1 90 ? -6.687 -3.843 -4.933 1.00 98.62 90 HIS A N 1
ATOM 629 C CA . HIS A 1 90 ? -5.457 -3.402 -5.590 1.00 98.62 90 HIS A CA 1
ATOM 630 C C . HIS A 1 90 ? -4.579 -4.585 -6.032 1.00 98.62 90 HIS A C 1
ATOM 632 O O . HIS A 1 90 ? -4.009 -4.558 -7.128 1.00 98.62 90 HIS A O 1
ATOM 638 N N . CYS A 1 91 ? -4.448 -5.608 -5.183 1.00 98.38 91 CYS A N 1
ATOM 639 C CA . CYS A 1 91 ? -3.599 -6.778 -5.422 1.00 98.38 91 CYS A CA 1
ATOM 640 C C . CYS A 1 91 ? -4.228 -7.793 -6.386 1.00 98.38 91 CYS A C 1
ATOM 642 O O . CYS A 1 91 ? -3.534 -8.333 -7.247 1.00 98.38 91 CYS A O 1
ATOM 644 N N . TYR A 1 92 ? -5.533 -8.018 -6.245 1.00 98.12 92 TYR A N 1
ATOM 645 C CA . TYR A 1 92 ? -6.336 -9.010 -6.960 1.00 98.12 92 TYR A CA 1
ATOM 646 C C . TYR A 1 92 ? -7.612 -8.367 -7.532 1.00 98.12 92 TYR A C 1
ATOM 648 O O . TYR A 1 92 ? -8.723 -8.669 -7.098 1.00 98.12 92 TYR A O 1
ATOM 656 N N . PRO A 1 93 ? -7.473 -7.454 -8.502 1.00 98.06 93 PRO A N 1
ATOM 657 C CA . PRO A 1 93 ? -8.589 -6.805 -9.179 1.00 98.06 93 PRO A CA 1
ATOM 658 C C . PRO A 1 93 ? -9.352 -7.781 -10.083 1.00 98.06 93 PRO A C 1
ATOM 660 O O . PRO A 1 93 ? -8.788 -8.301 -11.048 1.00 98.06 93 PRO A O 1
ATOM 663 N N . ALA A 1 94 ? -10.649 -7.972 -9.837 1.00 98.06 94 ALA A N 1
ATOM 664 C CA . ALA A 1 94 ? -11.504 -8.831 -10.662 1.00 98.06 94 ALA A CA 1
ATOM 665 C C . ALA A 1 94 ? -11.517 -8.406 -12.142 1.00 98.06 94 ALA A C 1
ATOM 667 O O . ALA A 1 94 ? -11.484 -9.244 -13.038 1.00 98.06 94 ALA A O 1
ATOM 668 N N . THR A 1 95 ? -11.450 -7.099 -12.413 1.00 95.75 95 THR A N 1
ATOM 669 C CA . THR A 1 95 ? -11.440 -6.530 -13.774 1.00 95.75 95 THR A CA 1
ATOM 670 C C . THR A 1 95 ? -10.177 -6.832 -14.585 1.00 95.75 95 THR A C 1
ATOM 672 O O . THR A 1 95 ? -10.118 -6.503 -15.766 1.00 95.75 95 THR A O 1
ATOM 675 N N . ARG A 1 96 ? -9.140 -7.411 -13.967 1.00 94.81 96 ARG A N 1
ATOM 676 C CA . ARG A 1 96 ? -7.835 -7.678 -14.596 1.00 94.81 96 ARG A CA 1
ATOM 677 C C . ARG A 1 96 ? -7.345 -9.096 -14.295 1.00 94.81 96 ARG A C 1
ATOM 679 O O . ARG A 1 96 ? -6.163 -9.303 -14.030 1.00 94.81 96 ARG A O 1
ATOM 686 N N . GLY A 1 97 ? -8.272 -10.057 -14.258 1.00 95.88 97 GLY A N 1
ATOM 687 C CA . GLY A 1 97 ? -7.955 -11.471 -14.023 1.00 95.88 97 GLY A CA 1
ATOM 688 C C . GLY A 1 97 ? -7.245 -11.715 -12.690 1.00 95.88 97 GLY A C 1
ATOM 689 O O . GLY A 1 97 ? -6.372 -12.572 -12.606 1.00 95.88 97 GLY A O 1
ATOM 690 N N . PHE A 1 98 ? -7.561 -10.910 -11.668 1.00 96.81 98 PHE A N 1
ATOM 691 C CA . PHE A 1 98 ? -6.943 -10.961 -10.341 1.00 96.81 98 PHE A CA 1
ATOM 692 C C . PHE A 1 98 ? -5.421 -10.746 -10.338 1.00 96.81 98 PHE A C 1
ATOM 694 O O . PHE A 1 98 ? -4.738 -11.135 -9.392 1.00 96.81 98 PHE A O 1
ATOM 701 N N . ASN A 1 99 ? -4.874 -10.071 -11.354 1.00 95.31 99 ASN A N 1
ATOM 702 C CA . ASN A 1 99 ? -3.455 -9.738 -11.413 1.00 95.31 99 ASN A CA 1
ATOM 703 C C . ASN A 1 99 ? -3.227 -8.224 -11.299 1.00 95.31 99 ASN A C 1
ATOM 705 O O . ASN A 1 99 ? -3.257 -7.475 -12.277 1.00 95.31 99 ASN A O 1
ATOM 709 N N . GLY A 1 100 ? -3.040 -7.761 -10.063 1.00 96.69 100 GLY A N 1
ATOM 710 C CA . GLY A 1 100 ? -2.841 -6.356 -9.730 1.00 96.69 100 GLY A CA 1
ATOM 711 C C . GLY A 1 100 ? -1.452 -6.045 -9.185 1.00 96.69 100 GLY A C 1
ATOM 712 O O . GLY A 1 100 ? -0.480 -6.771 -9.406 1.00 96.69 100 GLY A O 1
ATOM 713 N N . GLY A 1 101 ? -1.363 -4.928 -8.462 1.00 96.94 101 GLY A N 1
ATOM 714 C CA . GLY A 1 101 ? -0.120 -4.485 -7.841 1.00 96.94 101 GLY A CA 1
ATOM 715 C C . GLY A 1 101 ? 0.223 -5.274 -6.573 1.00 96.94 101 GLY A C 1
ATOM 716 O O . GLY A 1 101 ? -0.270 -6.379 -6.331 1.00 96.94 101 GLY A O 1
ATOM 717 N N . LYS A 1 102 ? 1.101 -4.700 -5.743 1.00 97.50 102 LYS A N 1
ATOM 718 C CA . LYS A 1 102 ? 1.555 -5.337 -4.492 1.00 97.50 102 LYS A CA 1
ATOM 719 C C . LYS A 1 102 ? 0.872 -4.807 -3.245 1.00 97.50 102 LYS A C 1
ATOM 721 O O . LYS A 1 102 ? 0.980 -5.442 -2.212 1.00 97.50 102 LYS A O 1
ATOM 726 N N . GLY A 1 103 ? 0.201 -3.658 -3.323 1.00 97.50 103 GLY A N 1
ATOM 727 C CA . GLY A 1 103 ? -0.604 -3.132 -2.220 1.00 97.50 103 GLY A CA 1
ATOM 728 C C . GLY A 1 103 ? 0.150 -2.298 -1.187 1.00 97.50 103 GLY A C 1
ATOM 729 O O . GLY A 1 103 ? -0.481 -1.836 -0.248 1.00 97.50 103 GLY A O 1
ATOM 730 N N . VAL A 1 104 ? 1.455 -2.038 -1.351 1.00 97.75 104 VAL A N 1
ATOM 731 C CA . VAL A 1 104 ? 2.236 -1.234 -0.383 1.00 97.75 104 VAL A CA 1
ATOM 732 C C . VAL A 1 104 ? 1.669 0.175 -0.228 1.00 97.75 104 VAL A C 1
ATOM 734 O O . VAL A 1 104 ? 1.438 0.610 0.891 1.00 97.75 104 VAL A O 1
ATOM 737 N N . ALA A 1 105 ? 1.432 0.890 -1.332 1.00 97.94 105 ALA A N 1
ATOM 738 C CA . ALA A 1 105 ? 0.927 2.263 -1.277 1.00 97.94 105 ALA A CA 1
ATOM 739 C C . ALA A 1 105 ? -0.507 2.310 -0.729 1.00 97.94 105 ALA A C 1
ATOM 741 O O . ALA A 1 105 ? -0.789 3.094 0.169 1.00 97.94 105 ALA A O 1
ATOM 742 N N . THR A 1 106 ? -1.386 1.413 -1.187 1.00 98.62 106 THR A N 1
ATOM 743 C CA . THR A 1 106 ? -2.764 1.294 -0.683 1.00 98.62 106 THR A CA 1
ATOM 744 C C . THR A 1 106 ? -2.811 0.928 0.800 1.00 98.62 106 THR A C 1
ATOM 746 O O . THR A 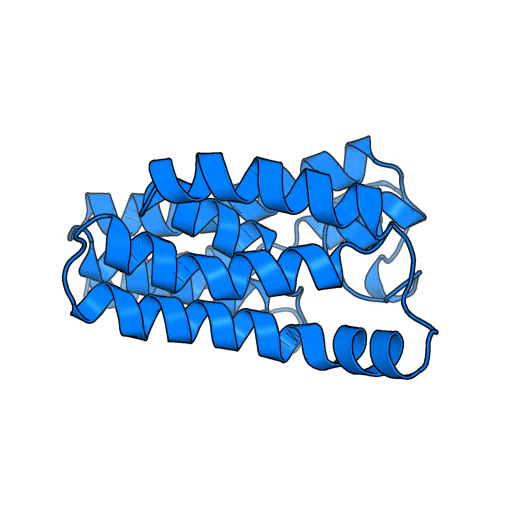1 106 ? -3.531 1.571 1.557 1.00 98.62 106 THR A O 1
ATOM 749 N N . GLY A 1 107 ? -1.994 -0.027 1.247 1.00 98.25 107 GLY A N 1
ATOM 750 C CA . GLY A 1 107 ? -1.843 -0.350 2.666 1.00 98.25 107 GLY A CA 1
ATOM 751 C C . GLY A 1 107 ? -1.275 0.828 3.458 1.00 98.25 107 GLY A C 1
ATOM 752 O O . GLY A 1 107 ? -1.806 1.173 4.506 1.00 98.25 107 GLY A O 1
ATOM 753 N N . GLY A 1 108 ? -0.259 1.509 2.925 1.00 97.75 108 GLY A N 1
ATOM 754 C CA . GLY A 1 108 ? 0.308 2.720 3.518 1.00 97.75 108 GLY A CA 1
ATOM 755 C C . GLY A 1 108 ? -0.741 3.811 3.727 1.00 97.75 108 GLY A C 1
ATOM 756 O O . GLY A 1 108 ? -0.841 4.343 4.825 1.00 97.75 108 GLY A O 1
ATOM 757 N N . GLY A 1 109 ? -1.578 4.086 2.725 1.00 98.38 109 GLY A N 1
ATOM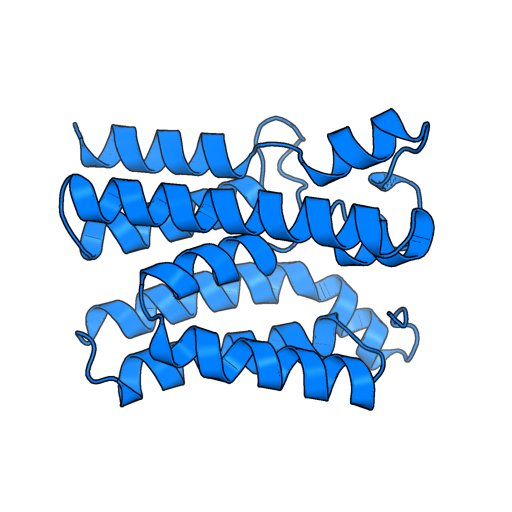 758 C CA . GLY A 1 109 ? -2.688 5.033 2.850 1.00 98.38 109 GLY A CA 1
ATOM 759 C C . GLY A 1 109 ? -3.741 4.607 3.876 1.00 98.38 109 GLY A C 1
ATOM 760 O O . GLY A 1 109 ? -4.225 5.441 4.636 1.00 98.38 109 GLY A O 1
ATOM 761 N N . ALA A 1 110 ? -4.050 3.309 3.965 1.00 98.56 110 ALA A N 1
ATOM 762 C CA . ALA A 1 110 ? -4.937 2.783 5.003 1.00 98.56 110 ALA A CA 1
ATOM 763 C C . ALA A 1 110 ? -4.359 3.011 6.416 1.00 98.56 110 ALA A C 1
ATOM 765 O O . ALA A 1 110 ? -5.038 3.550 7.292 1.00 98.56 110 ALA A O 1
ATOM 766 N N . PHE A 1 111 ? -3.085 2.670 6.636 1.00 97.88 111 PHE A N 1
ATOM 767 C CA . PHE A 1 111 ? -2.422 2.847 7.933 1.00 97.88 111 PHE A CA 1
ATOM 768 C C . PHE A 1 111 ? -2.090 4.304 8.270 1.00 97.88 111 PHE A C 1
ATOM 770 O O . PHE A 1 111 ? -2.020 4.638 9.452 1.00 97.88 111 PHE A O 1
ATOM 777 N N . ALA A 1 112 ? -1.973 5.186 7.274 1.00 98.00 112 ALA A N 1
ATOM 778 C CA . ALA A 1 112 ? -1.890 6.628 7.495 1.00 98.00 112 ALA A CA 1
ATOM 779 C C . ALA A 1 112 ? -3.127 7.157 8.232 1.00 98.00 112 ALA A C 1
ATOM 781 O O . ALA A 1 112 ? -3.003 8.015 9.101 1.00 98.00 112 ALA A O 1
ATOM 782 N N . VAL A 1 113 ? -4.306 6.605 7.933 1.00 98.19 113 VAL A N 1
ATOM 783 C CA . VAL A 1 113 ? -5.565 6.983 8.586 1.00 98.19 113 VAL A CA 1
ATOM 784 C C . VAL A 1 113 ? -5.788 6.191 9.883 1.00 98.19 113 VAL A C 1
ATOM 786 O O . VAL A 1 113 ? -6.170 6.767 10.900 1.00 98.19 113 VAL A O 1
ATOM 789 N N . LEU A 1 114 ? -5.519 4.878 9.898 1.00 97.44 114 LEU A N 1
ATOM 790 C CA . LEU A 1 114 ? -5.747 4.035 11.086 1.00 97.44 114 LEU A CA 1
ATOM 791 C C . LEU A 1 114 ? -4.795 4.350 12.246 1.00 97.44 114 LEU A C 1
ATOM 793 O O . LEU A 1 114 ? -5.206 4.296 13.413 1.00 97.44 114 LEU A O 1
ATOM 797 N N . THR A 1 115 ? -3.528 4.622 11.928 1.00 95.81 115 THR A N 1
ATOM 798 C CA . THR A 1 115 ? -2.416 4.771 12.876 1.00 95.81 115 THR A CA 1
ATOM 799 C C . THR A 1 115 ? -1.411 5.831 12.385 1.00 95.81 115 THR A C 1
ATOM 801 O O . THR A 1 115 ? -0.273 5.492 12.046 1.00 95.81 115 THR A O 1
ATOM 804 N N . PRO A 1 116 ? -1.789 7.123 12.364 1.00 96.06 116 PRO A N 1
ATOM 805 C CA . PRO A 1 116 ? -0.985 8.189 11.756 1.00 96.06 116 PRO A CA 1
ATOM 806 C C . PRO A 1 116 ? 0.420 8.319 12.357 1.00 96.06 116 PRO A C 1
ATOM 808 O O . PRO A 1 116 ? 1.384 8.491 11.619 1.00 96.06 116 PRO A O 1
ATOM 811 N N . LEU A 1 117 ? 0.564 8.157 13.679 1.00 95.25 117 LEU A N 1
ATOM 812 C CA . LEU A 1 117 ? 1.871 8.203 14.349 1.00 95.25 117 LEU A CA 1
ATOM 813 C C . LEU A 1 117 ? 2.828 7.119 13.832 1.00 95.25 117 LEU A C 1
ATOM 815 O O . LEU A 1 117 ? 3.984 7.404 13.537 1.00 95.25 117 LEU A O 1
ATOM 819 N N . VAL A 1 118 ? 2.333 5.889 13.664 1.00 94.69 118 VAL A N 1
ATOM 820 C CA . VAL A 1 118 ? 3.124 4.777 13.112 1.00 94.69 118 VAL A CA 1
ATOM 821 C C . VAL A 1 118 ? 3.518 5.093 11.672 1.00 94.69 118 VAL A C 1
ATOM 823 O O . VAL A 1 118 ? 4.675 4.938 11.298 1.00 94.69 118 VAL A O 1
ATOM 826 N N . PHE A 1 119 ? 2.581 5.593 10.866 1.00 95.00 119 PHE A N 1
ATOM 827 C CA . PHE A 1 119 ? 2.842 5.940 9.471 1.00 95.00 119 PHE A CA 1
ATOM 828 C C . PHE A 1 119 ? 3.923 7.022 9.317 1.00 95.00 119 PHE A C 1
ATOM 830 O O . PHE A 1 119 ? 4.834 6.857 8.506 1.00 95.00 119 PHE A O 1
ATOM 837 N N . VAL A 1 120 ? 3.867 8.088 10.123 1.00 95.50 120 VAL A N 1
ATOM 838 C CA . VAL A 1 120 ? 4.860 9.178 10.107 1.00 95.50 120 VAL A CA 1
ATOM 839 C C . VAL A 1 120 ? 6.265 8.684 10.455 1.00 95.50 120 VAL A C 1
ATOM 841 O O . VAL A 1 120 ? 7.231 9.240 9.948 1.00 95.50 120 VAL A O 1
ATOM 844 N N . ILE A 1 121 ? 6.394 7.623 11.255 1.00 96.06 121 ILE A N 1
ATOM 845 C CA . ILE A 1 121 ? 7.687 6.989 11.553 1.00 96.06 121 ILE A CA 1
ATOM 846 C C . ILE A 1 121 ? 8.123 6.078 10.399 1.00 96.06 121 ILE A C 1
ATOM 848 O O . ILE A 1 121 ? 9.266 6.139 9.945 1.00 96.06 121 ILE A O 1
ATOM 852 N N . LEU A 1 122 ? 7.212 5.246 9.888 1.00 95.75 122 LEU A N 1
ATOM 853 C CA . LEU A 1 122 ? 7.548 4.228 8.894 1.00 95.75 122 LEU A CA 1
ATOM 854 C C . LEU A 1 122 ? 7.834 4.794 7.501 1.00 95.75 122 LEU A C 1
ATOM 856 O O . LEU A 1 122 ? 8.608 4.189 6.763 1.00 95.75 122 LEU A O 1
ATOM 860 N N . VAL A 1 123 ? 7.266 5.941 7.119 1.00 94.88 123 VAL A N 1
ATOM 861 C CA . VAL A 1 123 ? 7.573 6.571 5.823 1.00 94.88 123 VAL A CA 1
ATOM 862 C C . VAL A 1 123 ? 9.051 6.985 5.730 1.00 94.88 123 VAL A C 1
ATOM 864 O O . VAL A 1 123 ? 9.721 6.533 4.798 1.00 94.88 123 VAL A O 1
ATOM 867 N N . PRO A 1 124 ? 9.616 7.763 6.675 1.00 96.31 124 PRO A N 1
ATOM 868 C CA . PRO A 1 124 ? 11.052 8.014 6.742 1.00 96.31 124 PRO A CA 1
ATOM 869 C C . PRO A 1 124 ? 11.880 6.731 6.781 1.00 96.31 124 PRO A C 1
ATOM 871 O O . PRO A 1 124 ? 12.842 6.622 6.023 1.00 96.31 124 PRO A O 1
ATOM 874 N N . THR A 1 125 ? 11.494 5.731 7.584 1.00 96.44 125 THR A N 1
ATOM 875 C CA . THR A 1 125 ? 12.186 4.431 7.618 1.00 96.44 125 THR A CA 1
ATOM 876 C C . THR A 1 125 ? 12.225 3.780 6.235 1.00 96.44 125 THR A C 1
ATOM 878 O O . THR A 1 125 ? 13.284 3.341 5.786 1.00 96.44 125 THR A O 1
ATOM 881 N N . TRP A 1 126 ? 11.102 3.773 5.511 1.00 96.62 126 TRP A N 1
ATOM 882 C CA . TRP A 1 126 ? 11.041 3.259 4.145 1.00 96.62 126 TRP A CA 1
ATOM 883 C C . TRP A 1 126 ? 11.966 4.041 3.204 1.00 96.62 126 TRP A C 1
ATOM 885 O O . TRP A 1 126 ? 12.692 3.437 2.413 1.00 96.62 126 TRP A O 1
ATOM 895 N N . VAL A 1 127 ? 11.987 5.376 3.292 1.00 94.25 127 VAL A N 1
ATOM 896 C CA . VAL A 1 127 ? 12.857 6.234 2.466 1.00 94.25 127 VAL A CA 1
ATOM 897 C C . VAL A 1 127 ? 14.334 5.962 2.753 1.00 94.25 127 VAL A C 1
ATOM 899 O O . VAL A 1 127 ? 15.117 5.806 1.818 1.00 94.25 127 VAL A O 1
ATOM 902 N N . VAL A 1 128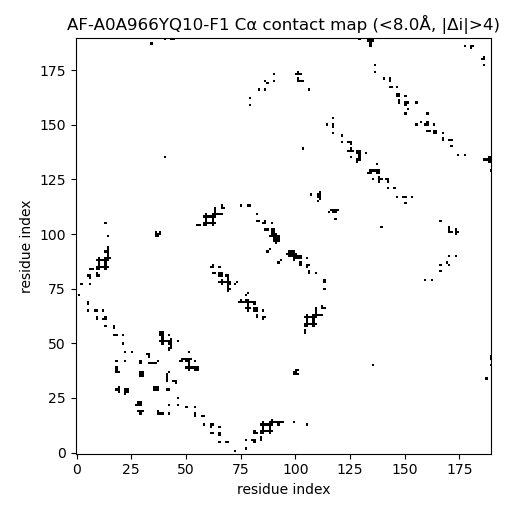 ? 14.721 5.871 4.025 1.00 97.31 128 VAL A N 1
ATOM 903 C CA . VAL A 1 128 ? 16.106 5.600 4.433 1.00 97.31 128 VAL A CA 1
ATOM 904 C C . VAL A 1 128 ? 16.554 4.235 3.918 1.00 97.31 128 VAL A C 1
ATOM 906 O O . VAL A 1 128 ? 17.576 4.150 3.239 1.00 97.31 128 VAL A O 1
ATOM 909 N N . ILE A 1 129 ? 15.768 3.180 4.153 1.00 96.88 129 ILE A N 1
ATOM 910 C CA . ILE A 1 129 ? 16.121 1.825 3.712 1.00 96.88 129 ILE A CA 1
ATOM 911 C C . ILE A 1 129 ? 16.150 1.743 2.186 1.00 96.88 129 ILE A C 1
ATOM 913 O O . ILE A 1 129 ? 17.087 1.177 1.624 1.00 96.88 129 ILE A O 1
ATOM 917 N N . SER A 1 130 ? 15.160 2.310 1.494 1.00 94.12 130 SER A N 1
ATOM 918 C CA . SER A 1 130 ? 15.101 2.248 0.029 1.00 94.12 130 SER A CA 1
ATOM 919 C C . SER A 1 130 ? 16.263 2.989 -0.627 1.00 94.12 130 SER A C 1
ATOM 921 O O . SER A 1 130 ? 16.795 2.489 -1.613 1.00 94.12 130 SER A O 1
ATOM 923 N N . LYS A 1 131 ? 16.711 4.121 -0.066 1.00 93.69 131 LYS A N 1
ATOM 924 C CA . LYS A 1 131 ? 17.905 4.837 -0.539 1.00 93.69 131 LYS A CA 1
ATOM 925 C C . LYS A 1 131 ? 19.196 4.089 -0.216 1.00 93.69 131 LYS A C 1
ATOM 927 O O . LYS A 1 131 ? 20.031 3.937 -1.102 1.00 93.69 131 LYS A O 1
ATOM 932 N N . ALA A 1 132 ? 19.346 3.594 1.013 1.00 96.12 132 ALA A N 1
ATOM 933 C CA . ALA A 1 132 ? 20.559 2.899 1.448 1.00 96.12 132 ALA A CA 1
ATOM 934 C C . ALA A 1 132 ? 20.782 1.583 0.685 1.00 96.12 132 ALA A C 1
ATOM 936 O O . ALA A 1 132 ? 21.900 1.261 0.301 1.00 96.12 132 ALA A O 1
ATOM 937 N N . THR A 1 133 ? 19.706 0.840 0.425 1.00 93.94 133 THR A N 1
ATOM 938 C CA . THR A 1 133 ? 19.759 -0.478 -0.235 1.00 93.94 133 THR A CA 1
ATOM 939 C C . THR A 1 133 ? 19.479 -0.414 -1.734 1.00 93.94 133 THR A C 1
ATOM 941 O O . THR A 1 133 ? 19.506 -1.441 -2.411 1.00 93.94 133 THR A O 1
ATOM 944 N N . LYS A 1 134 ? 19.119 0.770 -2.250 1.00 90.69 134 LYS A N 1
ATOM 945 C CA . LYS A 1 134 ? 18.589 0.984 -3.608 1.00 90.69 134 LYS A CA 1
ATOM 946 C C . LYS A 1 134 ? 17.421 0.049 -3.963 1.00 90.69 134 LYS A C 1
ATOM 948 O O . LYS A 1 134 ? 17.152 -0.172 -5.138 1.00 90.69 134 LYS A O 1
ATOM 953 N N . THR A 1 135 ? 16.707 -0.497 -2.972 1.00 91.56 135 THR A N 1
ATOM 954 C CA . THR A 1 135 ? 15.721 -1.571 -3.169 1.00 91.56 135 THR A CA 1
ATOM 955 C C . THR A 1 135 ? 14.387 -1.242 -2.495 1.00 91.56 135 THR A C 1
ATOM 957 O O . THR A 1 135 ? 14.215 -1.405 -1.287 1.00 91.56 135 THR A O 1
ATOM 960 N N . ALA A 1 136 ? 13.386 -0.841 -3.291 1.00 92.31 136 ALA A N 1
ATOM 961 C CA . ALA A 1 136 ? 12.031 -0.545 -2.796 1.00 92.31 136 ALA A CA 1
ATOM 962 C C . ALA A 1 136 ? 11.400 -1.726 -2.049 1.00 92.31 136 ALA A C 1
ATOM 964 O O . ALA A 1 136 ? 10.741 -1.543 -1.031 1.00 92.31 136 ALA A O 1
ATOM 965 N N . ALA A 1 137 ? 11.570 -2.934 -2.593 1.00 94.25 137 ALA A N 1
ATOM 966 C CA . ALA A 1 137 ? 10.903 -4.130 -2.097 1.00 94.25 137 ALA A CA 1
ATOM 967 C C . ALA A 1 137 ? 11.366 -4.507 -0.688 1.00 94.25 137 ALA A C 1
ATOM 969 O O . ALA A 1 137 ? 10.538 -4.854 0.151 1.00 94.25 137 ALA A O 1
ATOM 970 N N . LEU A 1 138 ? 12.668 -4.387 -0.420 1.00 95.50 138 LEU A N 1
ATOM 971 C CA . LEU A 1 138 ? 13.239 -4.625 0.899 1.00 95.50 138 LEU A CA 1
ATOM 972 C C . LEU A 1 138 ? 12.696 -3.614 1.911 1.00 95.50 138 LEU A C 1
ATOM 974 O O . LEU A 1 138 ? 12.171 -4.010 2.947 1.00 95.50 138 LEU A O 1
ATOM 978 N N . ALA A 1 139 ? 12.732 -2.322 1.571 1.00 96.38 139 ALA A N 1
ATOM 979 C CA . ALA A 1 139 ? 12.157 -1.276 2.410 1.00 96.38 139 ALA A CA 1
ATOM 980 C C . ALA A 1 139 ? 10.674 -1.537 2.718 1.00 96.38 139 ALA A C 1
ATOM 982 O O . ALA A 1 139 ? 10.250 -1.409 3.864 1.00 96.38 139 ALA A O 1
ATOM 983 N N . SER A 1 140 ? 9.893 -1.954 1.714 1.00 96.44 140 SER A N 1
ATOM 984 C CA . SER A 1 140 ? 8.476 -2.294 1.875 1.00 96.44 140 SER A CA 1
ATOM 985 C C . SER A 1 140 ? 8.258 -3.469 2.825 1.00 96.44 140 SER A C 1
ATOM 987 O O . SER A 1 140 ? 7.399 -3.376 3.694 1.00 96.44 140 SER A O 1
ATOM 989 N N . LEU A 1 141 ? 9.034 -4.548 2.704 1.00 97.00 141 LEU A N 1
ATOM 990 C CA . LEU A 1 141 ? 8.938 -5.702 3.603 1.00 97.00 141 LEU A CA 1
ATOM 991 C C . LEU A 1 141 ? 9.285 -5.338 5.049 1.00 97.00 141 LEU A C 1
ATOM 993 O O . LEU A 1 141 ? 8.578 -5.757 5.960 1.00 97.00 141 LEU A O 1
ATOM 997 N N . VAL A 1 142 ? 10.313 -4.510 5.260 1.00 97.25 142 VAL A N 1
ATOM 998 C CA . VAL A 1 142 ? 10.691 -4.059 6.608 1.00 97.25 142 VAL A CA 1
ATOM 999 C C . VAL A 1 142 ? 9.561 -3.265 7.258 1.00 97.25 142 VAL A C 1
ATOM 1001 O O . VAL A 1 142 ? 9.155 -3.581 8.377 1.00 97.25 142 VAL A O 1
ATOM 1004 N N . VAL A 1 143 ? 9.001 -2.268 6.564 1.00 97.00 143 VAL A N 1
ATOM 1005 C CA . VAL A 1 143 ? 7.915 -1.470 7.154 1.00 97.00 143 VAL A CA 1
ATOM 1006 C C . VAL A 1 143 ? 6.625 -2.269 7.328 1.00 97.00 143 VAL A C 1
ATOM 1008 O O . VAL A 1 143 ? 5.905 -2.028 8.288 1.00 97.00 143 VAL A O 1
ATOM 1011 N N . LEU A 1 144 ? 6.352 -3.265 6.477 1.00 96.19 144 LEU A N 1
ATOM 1012 C CA . LEU A 1 144 ? 5.213 -4.175 6.657 1.00 96.19 144 LEU A CA 1
ATOM 1013 C C . LEU A 1 144 ? 5.311 -4.964 7.964 1.00 96.19 144 LEU A C 1
ATOM 1015 O O . LEU A 1 144 ? 4.316 -5.068 8.677 1.00 96.19 144 LEU A O 1
ATOM 1019 N N . CYS A 1 145 ? 6.499 -5.468 8.304 1.00 95.62 145 CYS A N 1
ATOM 1020 C CA . CYS A 1 145 ? 6.734 -6.139 9.584 1.00 95.62 145 CYS A CA 1
ATOM 1021 C C . CYS A 1 145 ? 6.602 -5.179 10.775 1.00 95.62 145 CYS A C 1
ATOM 1023 O O . CYS A 1 145 ? 6.157 -5.580 11.848 1.00 95.62 145 CYS A O 1
ATOM 1025 N N . ALA A 1 146 ? 6.958 -3.908 10.590 1.00 97.00 146 ALA A N 1
ATOM 1026 C CA . ALA A 1 146 ? 6.885 -2.904 11.643 1.00 97.00 146 ALA A CA 1
ATOM 1027 C C . ALA A 1 146 ? 5.454 -2.401 11.922 1.00 97.00 146 ALA A C 1
ATOM 1029 O O . ALA A 1 146 ? 5.192 -1.907 13.017 1.00 97.00 146 ALA A O 1
ATOM 1030 N N . ILE A 1 147 ? 4.513 -2.540 10.978 1.00 96.12 147 ILE A N 1
ATOM 1031 C CA . ILE A 1 147 ? 3.127 -2.069 11.151 1.00 96.12 147 ILE A CA 1
ATOM 1032 C C . ILE A 1 147 ? 2.426 -2.739 12.350 1.00 96.12 147 ILE A C 1
ATOM 1034 O O . ILE A 1 147 ? 1.968 -2.000 13.224 1.00 96.12 147 ILE A O 1
ATOM 1038 N N . PRO A 1 148 ? 2.345 -4.085 12.469 1.00 95.81 148 PRO A N 1
ATOM 1039 C CA . PRO A 1 148 ? 1.712 -4.722 13.628 1.00 95.81 148 PRO A CA 1
ATOM 1040 C C . PRO A 1 148 ? 2.372 -4.356 14.961 1.00 95.81 148 PRO A C 1
ATOM 1042 O O . PRO A 1 148 ? 1.678 -4.177 15.960 1.00 95.81 148 PRO A O 1
ATOM 1045 N N . VAL A 1 149 ? 3.698 -4.184 14.965 1.00 96.81 149 VAL A N 1
ATOM 1046 C CA . VAL A 1 149 ? 4.451 -3.731 16.144 1.00 96.81 149 VAL A CA 1
ATOM 1047 C C . VAL A 1 149 ? 4.035 -2.311 16.526 1.00 96.81 149 VAL A C 1
ATOM 1049 O O . VAL A 1 149 ? 3.742 -2.048 17.687 1.00 96.81 149 VAL A O 1
ATOM 1052 N N . GLY A 1 150 ? 3.926 -1.402 15.555 1.00 95.44 150 GLY A N 1
ATOM 1053 C CA . GLY A 1 150 ? 3.452 -0.039 15.794 1.00 95.44 150 GLY A CA 1
ATOM 1054 C C . GLY A 1 150 ? 2.006 0.012 16.297 1.00 95.44 150 GLY A C 1
ATOM 1055 O O . GLY A 1 150 ? 1.690 0.790 17.197 1.00 95.44 150 GLY A O 1
ATOM 1056 N N . VAL A 1 151 ? 1.125 -0.841 15.764 1.00 95.88 151 VAL A N 1
ATOM 1057 C CA . VAL A 1 151 ? -0.261 -0.990 16.247 1.00 95.88 151 VAL A CA 1
ATOM 1058 C C . VAL A 1 151 ? -0.274 -1.430 17.713 1.00 95.88 151 VAL A C 1
ATOM 1060 O O . VAL A 1 151 ? -1.000 -0.848 18.515 1.00 95.88 151 VAL A O 1
ATOM 1063 N N . TRP A 1 152 ? 0.567 -2.398 18.083 1.00 96.06 152 TRP A N 1
ATOM 1064 C CA . TRP A 1 152 ? 0.692 -2.870 19.462 1.00 96.06 152 TRP A CA 1
ATOM 1065 C C . TRP A 1 152 ? 1.236 -1.792 20.413 1.00 96.06 152 TRP A C 1
ATOM 1067 O O . TRP A 1 152 ? 0.595 -1.480 21.415 1.00 96.06 152 TRP A O 1
ATOM 1077 N N . VAL A 1 153 ? 2.366 -1.159 20.076 1.00 95.44 153 VAL A N 1
ATOM 1078 C CA . VAL A 1 153 ? 3.032 -0.156 20.934 1.00 95.44 153 VAL A CA 1
ATOM 1079 C C . VAL A 1 153 ? 2.187 1.108 21.120 1.00 95.44 153 VAL A C 1
ATOM 1081 O O . VAL A 1 153 ? 2.269 1.760 22.156 1.00 95.44 153 VAL A O 1
ATOM 1084 N N . THR A 1 154 ? 1.328 1.449 20.156 1.00 94.31 154 THR A N 1
ATOM 1085 C CA . THR A 1 154 ? 0.407 2.595 20.279 1.00 94.31 154 THR A CA 1
ATOM 1086 C C . THR A 1 154 ? -0.847 2.299 21.110 1.00 94.31 154 THR A C 1
ATOM 1088 O O . THR A 1 154 ? -1.763 3.121 21.137 1.00 94.31 154 THR A O 1
ATOM 1091 N N . GLY A 1 155 ? -0.913 1.145 21.784 1.00 92.56 155 GLY A N 1
ATOM 1092 C CA . GLY A 1 155 ? -2.004 0.800 22.700 1.00 92.56 155 GLY A CA 1
ATOM 1093 C C . GLY A 1 155 ? -3.342 0.557 21.999 1.00 92.56 155 GLY A C 1
ATOM 1094 O O . GLY A 1 155 ? -4.401 0.793 22.583 1.00 92.56 155 GLY A O 1
ATOM 1095 N N . ARG A 1 156 ? -3.326 0.133 20.726 1.00 94.06 156 ARG A N 1
ATOM 1096 C CA . ARG A 1 156 ? -4.554 -0.195 19.986 1.00 94.06 156 ARG A CA 1
ATOM 1097 C C . ARG A 1 156 ? -5.216 -1.452 20.538 1.00 94.06 156 ARG A C 1
ATOM 1099 O O . ARG A 1 156 ? -4.588 -2.268 21.211 1.00 94.06 156 ARG A O 1
ATOM 1106 N N . LYS A 1 157 ? -6.511 -1.620 20.241 1.00 95.62 157 LYS A N 1
ATOM 1107 C CA . LYS A 1 157 ? -7.261 -2.797 20.693 1.00 95.62 157 LYS A CA 1
ATOM 1108 C C . LYS A 1 157 ? -6.599 -4.063 20.149 1.00 95.62 157 LYS A C 1
ATOM 1110 O O . LYS A 1 157 ? -6.212 -4.101 18.986 1.00 95.62 157 LYS A O 1
ATOM 1115 N N . PHE A 1 158 ? -6.528 -5.113 20.968 1.00 95.88 158 PHE A N 1
ATOM 1116 C CA . PHE A 1 158 ? -5.815 -6.348 20.625 1.00 95.88 158 PHE A CA 1
ATOM 1117 C C . PHE A 1 158 ? -6.227 -6.938 19.267 1.00 95.88 158 PHE A C 1
ATOM 1119 O O . PHE A 1 158 ? -5.366 -7.372 18.511 1.00 95.88 158 PHE A O 1
ATOM 1126 N N . TRP A 1 159 ? -7.518 -6.886 18.915 1.00 96.69 159 TRP A N 1
ATOM 1127 C CA . TRP A 1 159 ? -8.030 -7.401 17.639 1.00 96.69 159 TRP A CA 1
ATOM 1128 C C . TRP A 1 159 ? -7.474 -6.671 16.402 1.00 96.69 159 TRP A C 1
ATOM 1130 O O . TRP A 1 159 ? -7.466 -7.240 15.315 1.00 96.69 159 TRP A O 1
ATOM 1140 N N . GLU A 1 160 ? -6.965 -5.444 16.541 1.00 97.38 160 GLU A N 1
ATOM 1141 C CA . GLU A 1 160 ? -6.369 -4.681 15.436 1.00 97.38 160 GLU A CA 1
ATOM 1142 C C . GLU A 1 160 ? -5.025 -5.278 14.989 1.00 97.38 160 GLU A C 1
ATOM 1144 O O . GLU A 1 160 ? -4.640 -5.155 13.824 1.00 97.38 160 GLU A O 1
ATOM 1149 N N . ILE A 1 161 ? -4.319 -5.963 15.893 1.00 97.06 161 ILE A N 1
ATOM 1150 C CA . ILE A 1 161 ? -3.012 -6.579 15.640 1.00 97.06 161 ILE A CA 1
ATOM 1151 C C . ILE A 1 161 ? -3.121 -7.731 14.625 1.00 97.06 161 ILE A C 1
ATOM 1153 O O . ILE A 1 161 ? -2.483 -7.630 13.574 1.00 97.06 161 ILE A O 1
ATOM 1157 N N . PRO A 1 162 ? -3.925 -8.797 14.843 1.00 97.31 162 PRO A N 1
ATOM 1158 C CA . PRO A 1 162 ? -4.034 -9.893 13.882 1.00 97.31 162 PRO A CA 1
ATOM 1159 C C . PRO A 1 162 ? -4.590 -9.441 12.527 1.00 97.31 162 PRO A C 1
ATOM 1161 O O . PRO A 1 162 ? -4.148 -9.945 11.497 1.00 97.31 162 PRO A O 1
ATOM 1164 N N . VAL A 1 163 ? -5.488 -8.447 12.484 1.00 96.69 163 VAL A N 1
ATOM 1165 C CA . VAL A 1 163 ? -5.968 -7.898 11.203 1.00 96.69 163 VAL A CA 1
ATOM 1166 C C . VAL A 1 163 ? -4.848 -7.152 10.470 1.00 96.69 163 VAL A C 1
ATOM 1168 O O . VAL A 1 163 ? -4.676 -7.326 9.263 1.00 96.69 163 VAL A O 1
ATOM 1171 N N . SER A 1 164 ? -4.030 -6.381 11.192 1.00 97.38 164 SER A N 1
ATOM 1172 C CA . SER A 1 164 ? -2.854 -5.716 10.618 1.00 97.38 164 SER A CA 1
ATOM 1173 C C . SER A 1 164 ? -1.826 -6.720 10.092 1.00 97.38 164 SER A C 1
ATOM 1175 O O . SER A 1 164 ? -1.271 -6.513 9.014 1.00 97.38 164 SER A O 1
ATOM 1177 N N . ILE A 1 165 ? -1.620 -7.832 10.807 1.00 98.06 165 ILE A N 1
ATOM 1178 C CA . ILE A 1 165 ? -0.791 -8.957 10.352 1.00 98.06 165 ILE A CA 1
ATOM 1179 C C . ILE A 1 165 ? -1.368 -9.554 9.065 1.00 98.06 165 ILE A C 1
ATOM 1181 O O . ILE A 1 165 ? -0.621 -9.765 8.115 1.00 98.06 165 ILE A O 1
ATOM 1185 N N . GLY A 1 166 ? -2.684 -9.771 8.988 1.00 98.06 166 GLY A N 1
ATOM 1186 C CA . GLY A 1 166 ? -3.345 -10.281 7.784 1.00 98.06 166 GLY A CA 1
ATOM 1187 C C . GLY A 1 166 ? -3.130 -9.388 6.556 1.00 98.06 166 GLY A C 1
ATOM 1188 O O . GLY A 1 166 ? -2.759 -9.879 5.489 1.00 98.06 166 GLY A O 1
ATOM 1189 N N . ILE A 1 167 ? -3.280 -8.068 6.711 1.00 97.88 167 ILE A N 1
ATOM 1190 C CA . ILE A 1 167 ? -3.007 -7.098 5.635 1.00 97.88 167 ILE A CA 1
ATOM 1191 C C . ILE A 1 167 ? -1.520 -7.118 5.251 1.00 97.88 167 ILE A C 1
ATOM 1193 O O . ILE A 1 167 ? -1.185 -7.137 4.063 1.00 97.88 167 ILE A O 1
ATOM 1197 N N . ALA A 1 168 ? -0.619 -7.143 6.237 1.00 97.62 168 ALA A N 1
ATOM 1198 C CA . ALA A 1 168 ? 0.818 -7.186 5.989 1.00 97.62 168 ALA A CA 1
ATOM 1199 C C . ALA A 1 168 ? 1.235 -8.469 5.249 1.00 97.62 168 ALA A C 1
ATOM 1201 O O . ALA A 1 168 ? 1.992 -8.397 4.281 1.00 97.62 168 ALA A O 1
ATOM 1202 N N . LEU A 1 169 ? 0.688 -9.623 5.644 1.00 97.62 169 LEU A N 1
ATOM 1203 C CA . LEU A 1 169 ? 0.900 -10.915 4.990 1.00 97.62 169 LEU A CA 1
ATOM 1204 C C . LEU A 1 169 ? 0.399 -10.902 3.547 1.00 97.62 169 LEU A C 1
ATOM 1206 O O . LEU A 1 169 ? 1.133 -11.313 2.653 1.00 97.62 169 LEU A O 1
ATOM 1210 N N . LEU A 1 170 ? -0.803 -10.378 3.291 1.00 97.38 170 LEU A N 1
ATOM 1211 C CA . LEU A 1 170 ? -1.345 -10.245 1.936 1.00 97.38 170 LEU A CA 1
ATOM 1212 C C . LEU A 1 170 ? -0.376 -9.491 1.011 1.00 97.38 170 LEU A C 1
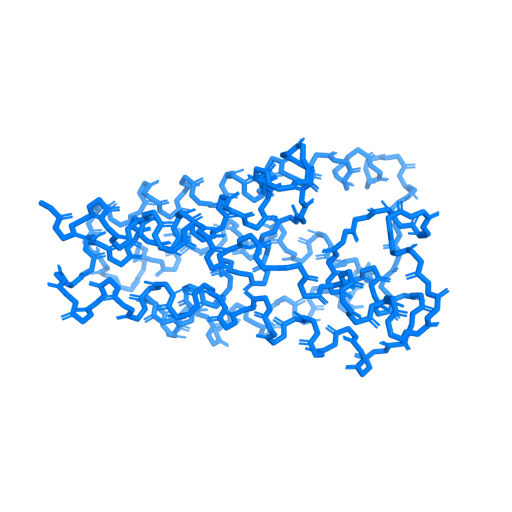ATOM 1214 O O . LEU A 1 170 ? -0.093 -9.934 -0.105 1.00 97.38 170 LEU A O 1
ATOM 1218 N N . ILE A 1 171 ? 0.166 -8.368 1.488 1.00 97.94 171 ILE A N 1
ATOM 1219 C CA . ILE A 1 171 ? 1.135 -7.556 0.744 1.00 97.94 171 ILE A CA 1
ATOM 1220 C C . ILE A 1 171 ? 2.470 -8.303 0.609 1.00 97.94 171 ILE A C 1
ATOM 1222 O O . ILE A 1 171 ? 3.053 -8.329 -0.478 1.00 97.94 171 ILE A O 1
ATOM 1226 N N . ALA A 1 172 ? 2.960 -8.943 1.672 1.00 97.44 172 ALA A N 1
ATOM 1227 C CA . ALA A 1 172 ? 4.206 -9.709 1.655 1.00 97.44 172 ALA A CA 1
ATOM 1228 C C . ALA A 1 172 ? 4.152 -10.880 0.656 1.00 97.44 172 ALA A C 1
ATOM 1230 O O . ALA A 1 172 ? 5.103 -11.085 -0.100 1.00 97.44 172 ALA A O 1
ATOM 1231 N N . LEU A 1 173 ? 3.017 -11.579 0.551 1.00 96.56 173 LEU A N 1
ATOM 1232 C CA . LEU A 1 173 ? 2.806 -12.639 -0.440 1.00 96.56 173 LEU A CA 1
ATOM 1233 C C . LEU A 1 173 ? 2.925 -12.108 -1.878 1.00 96.56 173 LEU A C 1
ATOM 1235 O O . LEU A 1 173 ? 3.549 -12.749 -2.726 1.00 96.56 173 LEU A O 1
ATOM 1239 N N . ARG A 1 174 ? 2.437 -10.889 -2.158 1.00 96.38 174 ARG A N 1
ATOM 1240 C CA . ARG A 1 174 ? 2.633 -10.234 -3.470 1.00 96.38 174 ARG A CA 1
ATOM 1241 C C . ARG A 1 174 ? 4.093 -9.866 -3.760 1.00 96.38 174 ARG A C 1
ATOM 1243 O O . ARG A 1 174 ? 4.440 -9.613 -4.916 1.00 96.38 174 ARG A O 1
ATOM 1250 N N . HIS A 1 175 ? 4.965 -9.867 -2.753 1.00 96.31 175 HIS A N 1
ATOM 1251 C CA . HIS A 1 175 ? 6.406 -9.664 -2.915 1.00 96.31 175 HIS A CA 1
ATOM 1252 C C . HIS A 1 175 ? 7.185 -10.961 -3.144 1.00 96.31 175 HIS A C 1
ATOM 1254 O O . HIS A 1 175 ? 8.404 -10.894 -3.286 1.00 96.31 175 HIS A O 1
ATOM 1260 N N . ALA A 1 176 ? 6.536 -12.126 -3.264 1.00 94.81 176 ALA A N 1
ATOM 1261 C CA . ALA A 1 176 ? 7.228 -13.395 -3.510 1.00 94.81 176 ALA A CA 1
ATOM 1262 C C . ALA A 1 176 ? 8.205 -13.329 -4.702 1.00 94.81 176 ALA A C 1
ATOM 1264 O O . ALA A 1 176 ? 9.315 -13.853 -4.627 1.00 94.81 176 ALA A O 1
ATOM 1265 N N . SER A 1 177 ? 7.843 -12.625 -5.782 1.00 93.12 177 SER A N 1
ATOM 1266 C CA . SER A 1 177 ? 8.742 -12.428 -6.929 1.00 93.12 177 SER A CA 1
ATOM 1267 C C . SER A 1 177 ? 9.951 -11.541 -6.608 1.00 93.12 177 SER A C 1
ATOM 1269 O O . SER A 1 177 ? 11.043 -11.833 -7.085 1.00 93.12 177 SER A O 1
ATOM 1271 N N . ASN A 1 178 ? 9.794 -10.502 -5.780 1.00 95.56 178 ASN A N 1
ATOM 1272 C CA . ASN A 1 178 ? 10.920 -9.697 -5.294 1.00 95.56 178 ASN A CA 1
ATOM 1273 C C . ASN A 1 178 ? 11.824 -10.505 -4.375 1.00 95.56 178 ASN A C 1
ATOM 1275 O O . ASN A 1 178 ? 13.034 -10.435 -4.508 1.00 95.56 178 ASN A O 1
ATOM 1279 N N . ILE A 1 179 ? 11.247 -11.286 -3.461 1.00 94.50 179 ILE A N 1
ATOM 1280 C CA . ILE A 1 179 ? 12.014 -12.115 -2.529 1.00 94.50 179 ILE A CA 1
ATOM 1281 C C . ILE A 1 179 ? 12.874 -13.112 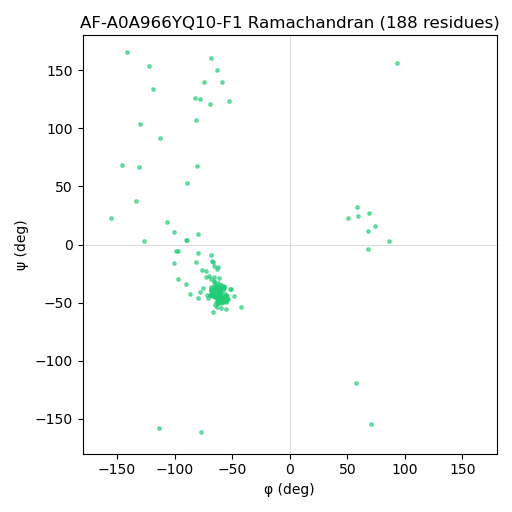-3.305 1.00 94.50 179 ILE A C 1
ATOM 1283 O O . ILE A 1 179 ? 14.061 -13.241 -3.015 1.00 94.50 179 ILE A O 1
ATOM 1287 N N . ARG A 1 180 ? 12.312 -13.762 -4.334 1.00 95.38 180 ARG A N 1
ATOM 1288 C CA . ARG A 1 180 ? 13.079 -14.641 -5.228 1.00 95.38 180 ARG A CA 1
ATOM 1289 C C . ARG A 1 180 ? 14.235 -13.904 -5.904 1.00 95.38 180 ARG A C 1
ATOM 1291 O O . ARG A 1 180 ? 15.360 -14.378 -5.820 1.00 95.38 180 ARG A O 1
ATOM 1298 N N . ARG A 1 181 ? 13.978 -12.734 -6.500 1.00 94.88 181 ARG A N 1
ATOM 1299 C CA . ARG A 1 181 ? 15.019 -11.940 -7.173 1.00 94.88 181 ARG A CA 1
ATOM 1300 C C . ARG A 1 181 ? 16.087 -11.400 -6.221 1.00 94.88 181 ARG A C 1
ATOM 1302 O O . ARG A 1 181 ? 17.252 -11.364 -6.587 1.00 94.88 181 ARG A O 1
ATOM 1309 N N . MET A 1 182 ? 15.723 -11.016 -4.998 1.00 94.75 182 MET A N 1
ATOM 1310 C CA . MET A 1 182 ? 16.693 -10.591 -3.982 1.00 94.75 182 MET A CA 1
ATOM 1311 C C . MET A 1 182 ? 17.609 -11.749 -3.583 1.00 94.75 182 MET A C 1
ATOM 1313 O O . MET A 1 182 ? 18.815 -11.557 -3.485 1.00 94.75 182 MET A O 1
ATOM 1317 N N . ARG A 1 183 ? 17.060 -12.961 -3.415 1.00 94.19 183 ARG A N 1
ATOM 1318 C CA . ARG A 1 183 ? 17.856 -14.165 -3.120 1.00 94.19 183 ARG A CA 1
ATOM 1319 C C . ARG A 1 183 ? 18.816 -14.534 -4.252 1.00 94.19 183 ARG A C 1
ATOM 1321 O O . ARG A 1 183 ? 19.900 -15.022 -3.969 1.00 94.19 183 ARG A O 1
ATOM 1328 N N . SER A 1 184 ? 18.433 -14.299 -5.507 1.00 95.38 184 SER A N 1
ATOM 1329 C CA . SER A 1 184 ? 19.286 -14.543 -6.678 1.00 95.38 184 SER A CA 1
ATOM 1330 C C . SER A 1 184 ? 20.168 -13.352 -7.072 1.00 95.38 184 SER A C 1
ATOM 1332 O O . SER A 1 184 ? 20.826 -13.416 -8.103 1.00 95.38 184 SER A O 1
ATOM 1334 N N . GLY A 1 185 ? 20.157 -12.247 -6.314 1.00 92.50 185 GLY A N 1
ATOM 1335 C CA . GLY A 1 185 ? 20.923 -11.036 -6.639 1.00 92.50 185 GLY A CA 1
ATOM 1336 C C . GLY A 1 185 ? 20.441 -10.276 -7.885 1.00 92.50 185 GLY A C 1
ATOM 1337 O O . GLY A 1 185 ? 21.121 -9.371 -8.352 1.00 92.50 185 GLY A O 1
ATOM 1338 N N . SER A 1 186 ? 19.266 -10.611 -8.422 1.00 92.62 186 SER A N 1
ATOM 1339 C CA . SER A 1 186 ? 18.714 -10.061 -9.668 1.00 92.62 186 SER A CA 1
ATOM 1340 C C . SER A 1 186 ? 17.562 -9.072 -9.429 1.00 92.62 186 SER A C 1
ATOM 1342 O O . SER A 1 186 ? 16.708 -8.877 -10.298 1.00 92.62 186 SER A O 1
ATOM 1344 N N . GLU A 1 187 ? 17.439 -8.525 -8.217 1.00 93.31 187 GLU A N 1
ATOM 1345 C CA . GLU A 1 187 ? 16.388 -7.560 -7.889 1.00 93.31 187 GLU A CA 1
ATOM 1346 C C . GLU A 1 187 ? 16.684 -6.196 -8.513 1.00 93.31 187 GLU A C 1
ATOM 1348 O O . GLU A 1 187 ? 17.817 -5.725 -8.547 1.00 93.31 187 GLU A O 1
ATOM 1353 N N . LEU A 1 188 ? 15.629 -5.556 -9.016 1.00 87.88 188 LEU A N 1
ATOM 1354 C CA . LEU A 1 188 ? 15.741 -4.293 -9.733 1.00 87.88 188 LEU A CA 1
ATOM 1355 C C . LEU A 1 188 ? 15.935 -3.129 -8.759 1.00 87.88 188 LEU A C 1
ATOM 1357 O O . LEU A 1 188 ? 15.071 -2.882 -7.904 1.00 87.88 188 LEU A O 1
ATOM 1361 N N . SER A 1 189 ? 17.000 -2.353 -8.957 1.00 85.56 189 SER A N 1
ATOM 1362 C CA . SER A 1 189 ? 17.221 -1.116 -8.212 1.00 85.56 189 SER A CA 1
ATOM 1363 C C . SER A 1 189 ? 16.121 -0.092 -8.488 1.00 85.56 189 SER A C 1
ATOM 1365 O O . SER A 1 189 ? 15.496 -0.116 -9.550 1.00 85.56 189 SER A O 1
ATOM 1367 N N . LEU A 1 190 ? 15.837 0.762 -7.508 1.00 73.75 190 LEU A N 1
ATOM 1368 C CA . LEU A 1 190 ? 14.936 1.914 -7.639 1.00 73.75 190 LEU A CA 1
ATOM 1369 C C . LEU A 1 190 ? 15.505 2.987 -8.569 1.00 73.75 190 LEU A C 1
ATOM 1371 O O . LEU A 1 190 ? 16.736 3.198 -8.519 1.00 73.75 190 LEU A O 1
#

Secondary structure (DSSP, 8-state):
-HHHHHHHHHHHHHT--HHHHHHHTTT--TTSSTT---SHHHHHHHH-HHHHHHHHHHHHHHHHHHHHHHHHHHHHHHHHHHHHHHHHHHHS-GGGTT-----HHHHHHHHHHH-HHHHHHHHHHHHHHHHHHS-HHHHHHHHHHHHHHHHHHTT--TTHHHHHHHHHHHHHHHTHHHHHHHHTT-PPP-

Foldseek 3Di:
DLLVVLLVVLLVLLLPQLLCVLQVVVVDRLLVDDPSASALVSCCVPPNNVSSVRRLVSLLVSLLVSLVSLCVPPRDVSSLSSSLSSLQSQQQPPVPNGHHHLSLSSNLSSCCNVPVPLSVVLVVQLVVCCVVVLANLVSSLVSLVCSLVSCVVVPHDPVVNVSSVVSSVSSVVSCPVVVVCVVVVNHDGD

pLDDT: mean 96.43, std 2.67, range [73.75, 98.88]

Mean predicted aligned error: 2.64 Å

Nearest PDB structures (foldseek):
  5xj6-assembly1_A  TM=9.593E-01  e=1.339E-11  Aquifex aeolicus VF5
  5xj8-assembly1_A  TM=9.491E-01  e=1.886E-10  Aquifex aeolicus VF5

Solvent-accessible surface area (backbone atoms only — not comparable to full-atom values): 9260 Å² total; per-residue (Å²): 110,68,68,60,54,49,29,53,49,14,21,55,50,16,40,58,59,52,38,49,53,60,27,47,76,69,78,37,67,40,59,82,42,91,80,34,43,48,33,30,74,42,37,25,74,77,68,36,59,71,57,11,49,51,27,34,51,56,38,13,48,32,5,28,51,19,18,49,51,19,40,74,76,65,30,66,68,44,11,52,52,7,20,45,26,8,24,44,12,27,28,42,15,76,96,52,82,44,64,39,27,44,27,62,43,17,44,48,21,19,38,41,68,77,38,44,72,48,35,67,53,40,52,56,51,29,52,52,41,19,64,75,65,34,26,55,65,59,18,51,53,54,43,42,64,45,46,32,54,41,42,53,76,70,69,50,64,73,74,56,32,64,53,40,44,50,49,33,47,58,31,51,61,57,36,49,68,51,54,53,24,52,76,69,72,66,52,75,68,105